Protein AF-A0A955LKZ7-F1 (afdb_monomer_lite)

Foldseek 3Di:
DPPQLVVQPDPDDDDDQPDDDPLLVVLLVLLCPDPLLVLQQVDFAPALLGNRHRRSVLLSQLLSQLSVVLVVPLQPDPVLNVLSVVQQQDDQDPPFDDGNVSLLSSLSNQLQSQQSPADPDDPDDDPPRGCWDQDPVRHIDRPQSLVVSLVCQCVSCVVSRGDPRSSVSSSCCSNCLCVCPPVCCVPPADDPVDHDLVSVLVVLCVSPVSCSLSSLSSNLSSSVRRPVCVVVSCCCSNPHSSPDNSNDDD

Structure (mmCIF, N/CA/C/O backbone):
data_AF-A0A955LKZ7-F1
#
_entry.id   AF-A0A955LKZ7-F1
#
loop_
_atom_site.group_PDB
_atom_site.id
_atom_site.type_symbol
_atom_site.label_atom_id
_atom_site.label_alt_id
_atom_site.label_comp_id
_atom_site.label_asym_id
_atom_site.label_entity_id
_atom_site.label_seq_id
_atom_site.pdbx_PDB_ins_code
_atom_site.Cartn_x
_atom_site.Cartn_y
_atom_site.Cartn_z
_atom_site.occupancy
_atom_site.B_iso_or_equiv
_atom_site.auth_seq_id
_atom_site.auth_comp_id
_atom_site.auth_asym_id
_atom_site.auth_atom_id
_atom_site.pdbx_PDB_model_num
ATOM 1 N N . MET A 1 1 ? 6.998 -18.370 -2.875 1.00 43.47 1 MET A N 1
ATOM 2 C CA . MET A 1 1 ? 5.588 -18.280 -3.301 1.00 43.47 1 MET A CA 1
ATOM 3 C C . MET A 1 1 ? 4.773 -19.143 -2.347 1.00 43.47 1 MET A C 1
ATOM 5 O O . MET A 1 1 ? 4.965 -20.353 -2.348 1.00 43.47 1 MET A O 1
ATOM 9 N N . THR A 1 2 ? 4.014 -18.535 -1.432 1.00 40.12 2 THR A N 1
ATOM 10 C CA . THR A 1 2 ? 3.138 -19.269 -0.498 1.00 40.12 2 THR A CA 1
ATOM 11 C C . THR A 1 2 ? 2.071 -20.038 -1.281 1.00 40.12 2 THR A C 1
ATOM 13 O O . THR A 1 2 ? 1.728 -19.653 -2.400 1.00 40.12 2 THR A O 1
ATOM 16 N N . ASP A 1 3 ? 1.525 -21.112 -0.704 1.00 37.66 3 ASP A N 1
ATOM 17 C CA . ASP A 1 3 ? 0.426 -21.884 -1.314 1.00 37.66 3 ASP A CA 1
ATOM 18 C C . ASP A 1 3 ? -0.808 -21.015 -1.634 1.00 37.66 3 ASP A C 1
ATOM 20 O O . ASP A 1 3 ? -1.597 -21.356 -2.511 1.00 37.66 3 ASP A O 1
ATOM 24 N N . LEU A 1 4 ? -0.930 -19.855 -0.979 1.00 40.50 4 LEU A N 1
ATOM 25 C CA . LEU A 1 4 ? -1.957 -18.843 -1.216 1.00 40.50 4 LEU A CA 1
ATOM 26 C C . LEU A 1 4 ? -1.836 -18.165 -2.590 1.00 40.50 4 LEU A C 1
ATOM 28 O O . LEU A 1 4 ? -2.827 -18.135 -3.308 1.00 40.50 4 LEU A O 1
ATOM 32 N N . ILE A 1 5 ? -0.634 -17.746 -3.011 1.00 45.56 5 ILE A N 1
ATOM 33 C CA . ILE A 1 5 ? -0.407 -17.059 -4.303 1.00 45.56 5 ILE A CA 1
ATOM 34 C C . ILE A 1 5 ? -0.737 -17.973 -5.496 1.00 45.56 5 ILE A C 1
ATOM 36 O O . ILE A 1 5 ? -1.294 -17.540 -6.498 1.00 45.56 5 ILE A O 1
ATOM 40 N N . ARG A 1 6 ? -0.468 -19.282 -5.379 1.00 44.62 6 ARG A N 1
ATOM 41 C CA . ARG A 1 6 ? -0.841 -20.262 -6.419 1.00 44.62 6 ARG A CA 1
ATOM 42 C C . ARG A 1 6 ? -2.348 -20.503 -6.528 1.00 44.62 6 ARG A C 1
ATOM 44 O O . ARG A 1 6 ? -2.801 -20.977 -7.566 1.00 44.62 6 ARG A O 1
ATOM 51 N N . LEU A 1 7 ? -3.104 -20.232 -5.465 1.00 38.69 7 LEU A N 1
ATOM 52 C CA . LEU A 1 7 ? -4.556 -20.422 -5.401 1.00 38.69 7 LEU A CA 1
ATOM 53 C C . LEU A 1 7 ? -5.332 -19.111 -5.614 1.00 38.69 7 LEU A C 1
ATOM 55 O O . LEU A 1 7 ? -6.550 -19.156 -5.777 1.00 38.69 7 LEU A O 1
ATOM 59 N N . SER A 1 8 ? -4.635 -17.971 -5.637 1.00 39.00 8 SER A N 1
ATOM 60 C CA . SER A 1 8 ? -5.191 -16.620 -5.724 1.00 39.00 8 SER A CA 1
ATOM 61 C C . SER A 1 8 ? -4.853 -15.892 -7.027 1.00 39.00 8 SER A C 1
ATOM 63 O O . SER A 1 8 ? -4.866 -14.668 -7.039 1.00 39.00 8 SER A O 1
ATOM 65 N N . LEU A 1 9 ? -4.613 -16.611 -8.125 1.00 42.50 9 LEU A N 1
ATOM 66 C CA . LEU A 1 9 ? -4.902 -16.079 -9.460 1.00 42.50 9 LEU A CA 1
ATOM 67 C C . LEU A 1 9 ? -6.349 -16.455 -9.792 1.00 42.50 9 LEU A C 1
ATOM 69 O O . LEU A 1 9 ? -6.579 -17.430 -10.523 1.00 42.50 9 LEU A O 1
ATOM 73 N N . PRO A 1 10 ? -7.373 -15.819 -9.192 1.00 41.50 10 PRO A N 1
ATOM 74 C CA . PRO A 1 10 ? -8.709 -16.143 -9.594 1.00 41.50 10 PRO A CA 1
ATOM 75 C C . PRO A 1 10 ? -8.911 -15.570 -10.995 1.00 41.50 10 PRO A C 1
ATOM 77 O O . PRO A 1 10 ? -8.567 -14.438 -11.299 1.00 41.50 10 PRO A O 1
ATOM 80 N N . THR A 1 11 ? -9.642 -16.297 -11.823 1.00 48.59 11 THR A N 1
ATOM 81 C CA . THR A 1 11 ? -10.302 -15.710 -12.998 1.00 48.59 11 THR A CA 1
ATOM 82 C C . THR A 1 11 ? -11.375 -14.664 -12.610 1.00 48.59 11 THR A C 1
ATOM 84 O O . THR A 1 11 ? -12.116 -14.205 -13.478 1.00 48.59 11 THR A O 1
ATOM 87 N N . LYS A 1 12 ? -11.512 -14.327 -11.308 1.00 55.72 12 LYS A N 1
ATOM 88 C CA . LYS A 1 12 ? -12.478 -13.397 -10.695 1.00 55.72 12 LYS A CA 1
ATOM 89 C C . LYS A 1 12 ? -11.947 -12.775 -9.388 1.00 55.72 12 LYS A C 1
ATOM 91 O O . LYS A 1 12 ? -11.834 -13.472 -8.381 1.00 55.72 12 LYS A O 1
ATOM 96 N N . PHE A 1 13 ? -11.732 -11.463 -9.379 1.00 63.66 13 PHE A N 1
ATOM 97 C CA . PHE A 1 13 ? -11.469 -10.647 -8.185 1.00 63.66 13 PHE A CA 1
ATOM 98 C C . PHE A 1 13 ? -12.266 -11.106 -6.941 1.00 63.66 13 PHE A C 1
ATOM 100 O O . PHE A 1 13 ? -13.483 -11.302 -7.018 1.00 63.66 13 PHE A O 1
ATOM 107 N N . THR A 1 14 ? -11.589 -11.299 -5.800 1.00 72.88 14 THR A N 1
ATOM 108 C CA . THR A 1 14 ? -12.212 -11.773 -4.550 1.00 72.88 14 THR A CA 1
ATOM 109 C C . THR A 1 14 ? -11.627 -11.067 -3.326 1.00 72.88 14 THR A C 1
ATOM 111 O O . THR A 1 14 ? -10.418 -11.091 -3.106 1.00 72.88 14 THR A O 1
ATOM 114 N N . VAL A 1 15 ? -12.506 -10.508 -2.489 1.00 77.31 15 VAL A N 1
ATOM 115 C CA . VAL A 1 15 ? -12.180 -10.060 -1.127 1.00 77.31 15 VAL A CA 1
ATOM 116 C C . VAL A 1 15 ? -12.460 -11.210 -0.162 1.00 77.31 15 VAL A C 1
ATOM 118 O O . VAL A 1 15 ? -13.594 -11.684 -0.093 1.00 77.31 15 VAL A O 1
ATOM 121 N N . PHE A 1 16 ? -11.449 -11.671 0.573 1.00 81.62 16 PHE A N 1
ATOM 122 C CA . PHE A 1 16 ? -11.543 -12.850 1.448 1.00 81.62 16 PHE A CA 1
ATOM 123 C C . PHE A 1 16 ? -11.387 -12.540 2.943 1.00 81.62 16 PHE A C 1
ATOM 125 O O . PHE A 1 16 ? -11.335 -13.453 3.769 1.00 81.62 16 PHE A O 1
ATOM 132 N N . LEU A 1 17 ? -11.303 -11.263 3.314 1.00 82.62 17 LEU A N 1
ATOM 133 C CA . LEU A 1 17 ? -11.389 -10.840 4.708 1.00 82.62 17 LEU A CA 1
ATOM 134 C C . LEU A 1 17 ? -12.846 -10.918 5.195 1.00 82.62 17 LEU A C 1
ATOM 136 O O . LEU A 1 17 ? -13.733 -10.267 4.645 1.00 82.62 17 LEU A O 1
ATOM 140 N N . ASP A 1 18 ? -13.081 -11.682 6.266 1.00 78.19 18 ASP A N 1
ATOM 141 C CA . ASP A 1 18 ? -14.426 -11.987 6.789 1.00 78.19 18 ASP A CA 1
ATOM 142 C C . ASP A 1 18 ? -15.226 -10.753 7.252 1.00 78.19 18 ASP A C 1
ATOM 144 O O . ASP A 1 18 ? -16.444 -10.823 7.413 1.00 78.19 18 ASP A O 1
ATOM 148 N N . LYS A 1 19 ? -14.550 -9.630 7.522 1.00 85.62 19 LYS A N 1
ATOM 149 C CA . LYS A 1 19 ? -15.128 -8.431 8.150 1.00 85.62 19 LYS A CA 1
ATOM 150 C C . LYS A 1 19 ? -14.868 -7.162 7.339 1.00 85.62 19 LYS A C 1
ATOM 152 O O . LYS A 1 19 ? -14.373 -6.183 7.883 1.00 85.62 19 LYS A O 1
ATOM 157 N N . ILE A 1 20 ? -15.193 -7.204 6.052 1.00 92.19 20 ILE A N 1
ATOM 158 C CA . ILE A 1 20 ? -15.194 -6.031 5.167 1.00 92.19 20 ILE A CA 1
ATOM 159 C C . ILE A 1 20 ? -16.633 -5.667 4.821 1.00 92.19 20 ILE A C 1
ATOM 161 O O . ILE A 1 20 ? -17.428 -6.565 4.505 1.00 92.19 20 ILE A O 1
ATOM 165 N N . SER A 1 21 ? -16.957 -4.373 4.889 1.00 94.44 21 SER A N 1
ATOM 166 C CA . SER A 1 21 ? -18.275 -3.852 4.525 1.00 94.44 21 SER A CA 1
ATOM 167 C C . SER A 1 21 ? -18.623 -4.149 3.060 1.00 94.44 21 SER A C 1
ATOM 169 O O . SER A 1 21 ? -17.751 -4.372 2.211 1.00 94.44 21 SER A O 1
ATOM 171 N N . ASP A 1 22 ? -19.916 -4.200 2.743 1.00 93.62 22 ASP A N 1
ATOM 172 C CA . ASP A 1 22 ? -20.356 -4.416 1.361 1.00 93.62 22 ASP A CA 1
ATOM 173 C C . ASP A 1 22 ? -20.094 -3.171 0.499 1.00 93.62 22 ASP A C 1
ATOM 175 O O . ASP A 1 22 ? -19.825 -3.283 -0.700 1.00 93.62 22 ASP A O 1
ATOM 179 N N . GLU A 1 23 ? -20.074 -1.999 1.130 1.00 95.44 23 GLU A N 1
ATOM 180 C CA . GLU A 1 23 ? -19.652 -0.724 0.570 1.00 95.44 23 GLU A CA 1
ATOM 181 C C . GLU A 1 23 ? -18.199 -0.804 0.090 1.00 95.44 23 GLU A C 1
ATOM 183 O O . GLU A 1 23 ? -17.936 -0.569 -1.089 1.00 95.44 23 GLU A O 1
ATOM 188 N N . THR A 1 24 ? -17.258 -1.245 0.935 1.00 95.62 24 THR A N 1
ATOM 189 C CA . THR A 1 24 ? -15.852 -1.407 0.530 1.00 95.62 24 THR A CA 1
ATOM 190 C C . THR A 1 24 ? -15.695 -2.409 -0.607 1.00 95.62 24 THR A C 1
ATOM 192 O O . THR A 1 24 ? -14.972 -2.138 -1.564 1.00 95.62 24 THR A O 1
ATOM 195 N N . LYS A 1 25 ? -16.397 -3.549 -0.565 1.00 93.81 25 LYS A N 1
ATOM 196 C CA . LYS A 1 25 ? -16.367 -4.520 -1.676 1.00 93.81 25 LYS A CA 1
ATOM 197 C C . LYS A 1 25 ? -16.864 -3.897 -2.978 1.00 93.81 25 LYS A C 1
ATOM 199 O O . LYS A 1 25 ? -16.301 -4.176 -4.034 1.00 93.81 25 LYS A O 1
ATOM 204 N N . THR A 1 26 ? -17.905 -3.069 -2.903 1.00 94.88 26 THR A N 1
ATOM 205 C CA . THR A 1 26 ? -18.472 -2.365 -4.059 1.00 94.88 26 THR A CA 1
ATOM 206 C C . THR A 1 26 ? -17.480 -1.356 -4.628 1.00 94.88 26 THR A C 1
ATOM 208 O O . THR A 1 26 ? -17.258 -1.365 -5.837 1.00 94.88 26 THR A O 1
ATOM 211 N N . VAL A 1 27 ? -16.837 -0.551 -3.774 1.00 96.44 27 VAL A N 1
ATOM 212 C CA . VAL A 1 27 ? -15.812 0.422 -4.187 1.00 96.44 27 VAL A CA 1
ATOM 213 C C . VAL A 1 27 ? -14.640 -0.281 -4.860 1.00 96.44 27 VAL A C 1
ATOM 215 O O . VAL A 1 27 ? -14.313 0.047 -5.996 1.00 96.44 27 VAL A O 1
ATOM 218 N N . ILE A 1 28 ? -14.052 -1.292 -4.216 1.00 95.38 28 ILE A N 1
ATOM 219 C CA . ILE A 1 28 ? -12.881 -1.984 -4.769 1.00 95.38 28 ILE A CA 1
ATOM 220 C C . ILE A 1 28 ? -13.245 -2.695 -6.077 1.00 95.38 28 ILE A C 1
ATOM 222 O O . ILE A 1 28 ? -12.503 -2.613 -7.051 1.00 95.38 28 ILE A O 1
ATOM 226 N N . LYS A 1 29 ? -14.420 -3.333 -6.159 1.00 92.75 29 LYS A N 1
ATOM 227 C CA . LYS A 1 29 ? -14.886 -3.906 -7.426 1.00 92.75 29 LYS A CA 1
ATOM 228 C C . LYS A 1 29 ? -15.007 -2.831 -8.514 1.00 92.75 29 LYS A C 1
ATOM 230 O O . LYS A 1 29 ? -14.582 -3.070 -9.638 1.00 92.75 29 LYS A O 1
ATOM 235 N N . GLY A 1 30 ? -15.575 -1.669 -8.190 1.00 93.56 30 GLY A N 1
ATOM 236 C CA . GLY A 1 30 ? -15.687 -0.541 -9.116 1.00 93.56 30 GLY A CA 1
ATOM 237 C C . GLY A 1 30 ? -14.326 -0.035 -9.600 1.00 93.56 30 GLY A C 1
ATOM 238 O O . GLY A 1 30 ? -14.172 0.235 -10.787 1.00 93.56 30 GLY A O 1
ATOM 239 N N . VAL A 1 31 ? -13.330 0.012 -8.709 1.00 94.88 31 VAL A N 1
ATOM 240 C CA . VAL A 1 31 ? -11.936 0.329 -9.049 1.00 94.88 31 VAL A CA 1
ATOM 241 C C . VAL A 1 31 ? -11.385 -0.677 -10.058 1.00 94.88 31 VAL A C 1
ATOM 243 O O . VAL A 1 31 ? -10.956 -0.266 -11.134 1.00 94.88 31 VAL A O 1
ATOM 246 N N . TYR A 1 32 ? -11.456 -1.982 -9.776 1.00 92.94 32 TYR A N 1
ATOM 247 C CA . TYR A 1 32 ? -10.954 -3.002 -10.705 1.00 92.94 32 TYR A CA 1
ATOM 248 C C . TYR A 1 32 ? -11.719 -3.036 -12.030 1.00 92.94 32 TYR A C 1
ATOM 250 O O . TYR A 1 32 ? -11.112 -3.279 -13.064 1.00 92.94 32 TYR A O 1
ATOM 258 N N . ASP A 1 33 ? -13.023 -2.758 -12.039 1.00 92.38 33 ASP A N 1
ATOM 259 C CA . ASP A 1 33 ? -13.809 -2.671 -13.275 1.00 92.38 33 ASP A CA 1
ATOM 260 C C . ASP A 1 33 ? -13.512 -1.389 -14.091 1.00 92.38 33 ASP A C 1
ATOM 262 O O . ASP A 1 33 ? -13.953 -1.282 -15.239 1.00 92.38 33 ASP A O 1
ATOM 266 N N . SER A 1 34 ? -12.816 -0.397 -13.517 1.00 94.12 34 SER A N 1
ATOM 267 C CA . SER A 1 34 ? -12.561 0.887 -14.178 1.00 94.12 34 SER A CA 1
ATOM 268 C C . SER A 1 34 ? -11.607 0.744 -15.364 1.00 94.12 34 SER A C 1
ATOM 270 O O . SER A 1 34 ? -10.640 -0.018 -15.327 1.00 94.12 34 SER A O 1
ATOM 272 N N . SER A 1 35 ? -11.835 1.533 -16.418 1.00 93.75 35 SER A N 1
ATOM 273 C CA . SER A 1 35 ? -10.952 1.547 -17.591 1.00 93.75 35 SER A CA 1
ATOM 274 C C . SER A 1 35 ? -9.506 1.896 -17.239 1.00 93.75 35 SER A C 1
ATOM 276 O O . SER A 1 35 ? -8.591 1.346 -17.836 1.00 93.75 35 SER A O 1
ATOM 278 N N . GLN A 1 36 ? -9.298 2.778 -16.260 1.00 92.44 36 GLN A N 1
ATOM 279 C CA . GLN A 1 36 ? -7.974 3.232 -15.846 1.00 92.44 36 GLN A CA 1
ATOM 280 C C . GLN A 1 36 ? -7.154 2.106 -15.205 1.00 92.44 36 GLN A C 1
ATOM 282 O O . GLN A 1 36 ? -5.976 1.975 -15.524 1.00 92.44 36 GLN A O 1
ATOM 287 N N . ILE A 1 37 ? -7.767 1.270 -14.355 1.00 94.00 37 ILE A N 1
ATOM 288 C CA . ILE A 1 37 ? -7.099 0.079 -13.803 1.00 94.00 37 ILE A CA 1
ATOM 289 C C . ILE A 1 37 ? -6.912 -0.987 -14.880 1.00 94.00 37 ILE A C 1
ATOM 291 O O . ILE A 1 37 ? -5.840 -1.579 -14.972 1.00 94.00 37 ILE A O 1
ATOM 295 N N . GLN A 1 38 ? -7.922 -1.220 -15.722 1.00 93.81 38 GLN A N 1
ATOM 296 C CA . GLN A 1 38 ? -7.830 -2.229 -16.781 1.00 93.81 38 GLN A CA 1
ATOM 297 C C . GLN A 1 38 ? -6.735 -1.918 -17.812 1.00 93.81 38 GLN A C 1
ATOM 299 O O . GLN A 1 38 ? -6.191 -2.844 -18.410 1.00 93.81 38 GLN A O 1
ATOM 304 N N . GLU A 1 39 ? -6.354 -0.648 -17.981 1.00 93.19 39 GLU A N 1
ATOM 305 C CA . GLU A 1 39 ? -5.236 -0.261 -18.846 1.00 93.19 39 GLU A CA 1
ATOM 306 C C . GLU A 1 39 ? -3.902 -0.871 -18.389 1.00 93.19 39 GLU A C 1
ATOM 308 O O . GLU A 1 39 ? -3.075 -1.217 -19.229 1.00 93.19 39 GLU A O 1
ATOM 313 N N . LEU A 1 40 ? -3.711 -1.118 -17.084 1.00 94.25 40 LEU A N 1
ATOM 314 C CA . LEU A 1 40 ? -2.502 -1.759 -16.548 1.00 94.25 40 LEU A CA 1
ATOM 315 C C . LEU A 1 40 ? -2.227 -3.137 -17.171 1.00 94.25 40 LEU A C 1
ATOM 317 O O . LEU A 1 40 ? -1.071 -3.547 -17.254 1.00 94.25 40 LEU A O 1
ATOM 321 N N . ALA A 1 41 ? -3.256 -3.831 -17.673 1.00 93.31 41 ALA A N 1
ATOM 322 C CA . ALA A 1 41 ? -3.097 -5.119 -18.347 1.00 93.31 41 ALA A CA 1
ATOM 323 C C . ALA A 1 41 ? -2.242 -5.029 -19.625 1.00 93.31 41 ALA A C 1
ATOM 325 O O . ALA A 1 41 ? -1.684 -6.038 -20.057 1.00 93.31 41 ALA A O 1
ATOM 326 N N . ASN A 1 42 ? -2.108 -3.838 -20.216 1.00 92.94 42 ASN A N 1
ATOM 327 C CA . ASN A 1 42 ? -1.299 -3.598 -21.411 1.00 92.94 42 ASN A CA 1
ATOM 328 C C . ASN A 1 42 ? 0.178 -3.307 -21.095 1.00 92.94 42 ASN A C 1
ATOM 330 O O . ASN A 1 42 ? 0.976 -3.125 -22.017 1.00 92.94 42 ASN A O 1
ATOM 334 N N . HIS A 1 43 ? 0.552 -3.266 -19.813 1.00 93.00 43 HIS A N 1
ATOM 335 C CA . HIS A 1 43 ? 1.882 -2.885 -19.355 1.00 93.00 43 HIS A CA 1
ATOM 336 C C . HIS A 1 43 ? 2.581 -4.041 -18.640 1.00 93.00 43 HIS A C 1
ATOM 338 O O . HIS A 1 43 ? 1.971 -4.853 -17.945 1.00 93.00 43 HIS A O 1
ATOM 344 N N . THR A 1 44 ? 3.889 -4.152 -18.853 1.00 94.88 44 THR A N 1
ATOM 345 C CA . THR A 1 44 ? 4.728 -5.198 -18.259 1.00 94.88 44 THR A CA 1
ATOM 346 C C . THR A 1 44 ? 6.006 -4.565 -17.751 1.00 94.88 44 THR A C 1
ATOM 348 O O . THR A 1 44 ? 6.666 -3.833 -18.486 1.00 94.88 44 THR A O 1
ATOM 351 N N . GLU A 1 45 ? 6.351 -4.848 -16.503 1.00 93.94 45 GLU A N 1
ATOM 352 C CA . GLU A 1 45 ? 7.561 -4.373 -15.854 1.00 93.94 45 GLU A CA 1
ATOM 353 C C . GLU A 1 45 ? 8.687 -5.387 -15.968 1.00 93.94 45 GLU A C 1
ATOM 355 O O . GLU A 1 45 ? 8.496 -6.595 -15.846 1.00 93.94 45 GLU A O 1
ATOM 360 N N . ASN A 1 46 ? 9.888 -4.872 -16.196 1.00 95.62 46 ASN A N 1
ATOM 361 C CA . ASN A 1 46 ? 11.102 -5.659 -16.278 1.00 95.62 46 ASN A CA 1
ATOM 362 C C . ASN A 1 46 ? 12.253 -4.843 -15.688 1.00 95.62 46 ASN A C 1
ATOM 364 O O . ASN A 1 46 ? 12.881 -4.022 -16.360 1.00 95.62 46 ASN A O 1
ATOM 368 N N . ASN A 1 47 ? 12.481 -5.009 -14.395 1.00 94.25 47 ASN A N 1
ATOM 369 C CA . ASN A 1 47 ? 13.455 -4.257 -13.618 1.00 94.25 47 ASN A CA 1
ATOM 370 C C . ASN A 1 47 ? 13.939 -5.114 -12.422 1.00 94.25 47 ASN A C 1
ATOM 372 O O . ASN A 1 47 ? 13.517 -6.257 -12.272 1.00 94.25 47 ASN A O 1
ATOM 376 N N . PRO A 1 48 ? 14.859 -4.635 -11.564 1.00 92.69 48 PRO A N 1
ATOM 377 C CA . PRO A 1 48 ? 15.376 -5.448 -10.458 1.00 92.69 48 PRO A CA 1
ATOM 378 C C . PRO A 1 48 ? 14.322 -5.978 -9.470 1.00 92.69 48 PRO A C 1
ATOM 380 O O . PRO A 1 48 ? 14.621 -6.921 -8.735 1.00 92.69 48 PRO A O 1
ATOM 383 N N . TRP A 1 49 ? 13.134 -5.372 -9.426 1.00 92.31 49 TRP A N 1
ATOM 384 C CA . TRP A 1 49 ? 12.028 -5.759 -8.550 1.00 92.31 49 TRP A CA 1
ATOM 385 C C . TRP A 1 49 ? 11.026 -6.690 -9.248 1.00 92.31 49 TRP A C 1
ATOM 387 O O . TRP A 1 49 ? 10.522 -7.606 -8.600 1.00 92.31 49 TRP A O 1
ATOM 397 N N . HIS A 1 50 ? 10.830 -6.522 -10.560 1.00 92.94 50 HIS A N 1
ATOM 398 C CA . HIS A 1 50 ? 9.841 -7.240 -11.370 1.00 92.94 50 HIS A CA 1
ATOM 399 C C . HIS A 1 50 ? 10.497 -7.944 -12.572 1.00 92.94 50 HIS A C 1
ATOM 401 O O . HIS A 1 50 ? 11.146 -7.297 -13.391 1.00 92.94 50 HIS A O 1
ATOM 407 N N . ASP A 1 51 ? 10.308 -9.258 -12.720 1.00 93.50 51 ASP A N 1
ATOM 408 C CA . ASP A 1 51 ? 10.849 -10.056 -13.838 1.00 93.50 51 ASP A CA 1
ATOM 409 C C . ASP A 1 51 ? 9.743 -10.372 -14.857 1.00 93.50 51 ASP A C 1
ATOM 411 O O . ASP A 1 51 ? 9.045 -11.379 -14.731 1.00 93.50 51 ASP A O 1
ATOM 415 N N . TYR A 1 52 ? 9.562 -9.485 -15.842 1.00 94.38 52 TYR A N 1
ATOM 416 C CA . TYR A 1 52 ? 8.475 -9.541 -16.834 1.00 94.38 52 TYR A CA 1
ATOM 417 C C . TYR A 1 52 ? 7.078 -9.689 -16.196 1.00 94.38 52 TYR A C 1
ATOM 419 O O . TYR A 1 52 ? 6.263 -10.497 -16.646 1.00 94.38 52 TYR A O 1
ATOM 427 N N . GLU A 1 53 ? 6.799 -8.917 -15.144 1.00 93.31 53 GLU A N 1
ATOM 428 C CA . GLU A 1 53 ? 5.521 -8.952 -14.420 1.00 93.31 53 GLU A CA 1
ATOM 429 C C . GLU A 1 53 ? 4.501 -8.005 -15.064 1.00 93.31 53 GLU A C 1
ATOM 431 O O . GLU A 1 53 ? 4.813 -6.853 -15.364 1.00 93.31 53 GLU A O 1
ATOM 436 N N . ASN A 1 54 ? 3.272 -8.466 -15.292 1.00 95.31 54 ASN A N 1
ATOM 437 C CA . ASN A 1 54 ? 2.197 -7.599 -15.770 1.00 95.31 54 ASN A CA 1
ATOM 438 C C . ASN A 1 54 ? 1.739 -6.636 -14.660 1.00 95.31 54 ASN A C 1
ATOM 440 O O . ASN A 1 54 ? 1.537 -7.065 -13.528 1.00 95.31 54 ASN A O 1
ATOM 444 N N . CYS A 1 55 ? 1.518 -5.356 -14.979 1.00 95.50 55 CYS A N 1
ATOM 445 C CA . CYS A 1 55 ? 1.164 -4.360 -13.960 1.00 95.50 55 CYS A CA 1
ATOM 446 C C . CYS A 1 55 ? -0.197 -4.629 -13.293 1.00 95.50 55 CYS A C 1
ATOM 448 O O . CYS A 1 55 ? -0.346 -4.383 -12.099 1.00 95.50 55 CYS A O 1
ATOM 450 N N . LEU A 1 56 ? -1.199 -5.135 -14.025 1.00 94.88 56 LEU A N 1
ATOM 451 C CA . LEU A 1 56 ? -2.491 -5.471 -13.415 1.00 94.88 56 LEU A CA 1
ATOM 452 C C . LEU A 1 56 ? -2.355 -6.685 -12.490 1.00 94.88 56 LEU A C 1
ATOM 454 O O . LEU A 1 56 ? -2.846 -6.647 -11.363 1.00 94.88 56 LEU A O 1
ATOM 458 N N . GLU A 1 57 ? -1.658 -7.731 -12.945 1.00 93.50 57 GLU A N 1
ATOM 459 C CA . GLU A 1 57 ? -1.383 -8.919 -12.122 1.00 93.50 57 GLU A CA 1
ATOM 460 C C . GLU A 1 57 ? -0.616 -8.542 -10.850 1.00 93.50 57 GLU A C 1
ATOM 462 O O . GLU A 1 57 ? -0.941 -9.028 -9.768 1.00 93.50 57 GLU A O 1
ATOM 467 N N . HIS A 1 58 ? 0.355 -7.633 -10.962 1.00 94.75 58 HIS A N 1
ATOM 468 C CA . HIS A 1 58 ? 1.082 -7.087 -9.825 1.00 94.75 58 HIS A CA 1
ATOM 469 C C . HIS A 1 58 ? 0.125 -6.445 -8.807 1.00 94.75 58 HIS A C 1
ATOM 471 O O . HIS A 1 58 ? 0.074 -6.883 -7.658 1.00 94.75 58 HIS A O 1
ATOM 477 N N . VAL A 1 59 ? -0.724 -5.498 -9.227 1.00 95.50 59 VAL A N 1
ATOM 478 C CA . VAL A 1 59 ? -1.715 -4.853 -8.343 1.00 95.50 59 VAL A CA 1
ATOM 479 C C . VAL A 1 59 ? -2.662 -5.873 -7.694 1.00 95.50 59 VAL A C 1
ATOM 481 O O . VAL A 1 59 ? -2.997 -5.755 -6.513 1.00 95.50 59 VAL A O 1
ATOM 484 N N . GLU A 1 60 ? -3.087 -6.905 -8.425 1.00 93.25 60 GLU A N 1
ATOM 485 C CA . GLU A 1 60 ? -3.890 -8.005 -7.875 1.00 93.25 60 GLU A CA 1
ATOM 486 C C . GLU A 1 60 ? -3.122 -8.826 -6.825 1.00 93.25 60 GLU A C 1
ATOM 488 O O . GLU A 1 60 ? -3.684 -9.167 -5.777 1.00 93.25 60 GLU A O 1
ATOM 493 N N . HIS A 1 61 ? -1.835 -9.109 -7.053 1.00 92.88 61 HIS A N 1
ATOM 494 C CA . HIS A 1 61 ? -0.970 -9.779 -6.083 1.00 92.88 61 HIS A CA 1
ATOM 495 C C . HIS A 1 61 ? -0.776 -8.941 -4.818 1.00 92.88 61 HIS A C 1
ATOM 497 O O . HIS A 1 61 ? -0.934 -9.476 -3.718 1.00 92.88 61 HIS A O 1
ATOM 503 N N . VAL A 1 62 ? -0.492 -7.641 -4.946 1.00 95.12 62 VAL A N 1
ATOM 504 C CA . VAL A 1 62 ? -0.373 -6.720 -3.804 1.00 95.12 62 VAL A CA 1
ATOM 505 C C . VAL A 1 62 ? -1.668 -6.720 -2.995 1.00 95.12 62 VAL A C 1
ATOM 507 O O . VAL A 1 62 ? -1.644 -6.894 -1.773 1.00 95.12 62 VAL A O 1
ATOM 510 N N . PHE A 1 63 ? -2.815 -6.636 -3.672 1.00 94.81 63 PHE A N 1
ATOM 511 C CA . PHE A 1 63 ? -4.126 -6.677 -3.031 1.00 94.81 63 PHE A CA 1
ATOM 512 C C . PHE A 1 63 ? -4.417 -8.010 -2.317 1.00 94.81 63 PHE A C 1
ATOM 514 O O . PHE A 1 63 ? -5.037 -8.038 -1.250 1.00 94.81 63 PHE A O 1
ATOM 521 N N . ALA A 1 64 ? -3.965 -9.142 -2.856 1.00 91.44 64 ALA A N 1
ATOM 522 C CA . ALA A 1 64 ? -4.056 -10.427 -2.166 1.00 91.44 64 ALA A CA 1
ATOM 523 C C . ALA A 1 64 ? -3.119 -10.487 -0.943 1.00 91.44 64 ALA A C 1
ATOM 525 O O . ALA A 1 64 ? -3.530 -10.923 0.135 1.00 91.44 64 ALA A O 1
ATOM 526 N N . ASN A 1 65 ? -1.882 -10.007 -1.078 1.00 93.81 65 ASN A N 1
ATOM 527 C CA . ASN A 1 65 ? -0.887 -10.019 -0.007 1.00 93.81 65 ASN A CA 1
ATOM 528 C C . ASN A 1 65 ? -1.318 -9.151 1.180 1.00 93.81 65 ASN A C 1
ATOM 530 O O . ASN A 1 65 ? -1.213 -9.591 2.328 1.00 93.81 65 ASN A O 1
ATOM 534 N N . ILE A 1 66 ? -1.856 -7.951 0.931 1.00 96.69 66 ILE A N 1
ATOM 535 C CA . ILE A 1 66 ? -2.298 -7.064 2.013 1.00 96.69 66 ILE A CA 1
ATOM 536 C C . ILE A 1 66 ? -3.455 -7.677 2.809 1.00 96.69 66 ILE A C 1
ATOM 538 O O . ILE A 1 66 ? -3.476 -7.584 4.035 1.00 96.69 66 ILE A O 1
ATOM 542 N N . GLN A 1 67 ? -4.378 -8.387 2.153 1.00 95.12 67 GLN A N 1
ATOM 543 C CA . GLN A 1 67 ? -5.462 -9.085 2.844 1.00 95.12 67 GLN A CA 1
ATOM 544 C C . GLN A 1 67 ? -4.938 -10.184 3.785 1.00 95.12 67 GLN A C 1
ATOM 546 O O . GLN A 1 67 ? -5.477 -10.359 4.877 1.00 95.12 67 GLN A O 1
ATOM 551 N N . GLU A 1 68 ? -3.873 -10.900 3.411 1.00 93.44 68 GLU A N 1
ATOM 552 C CA . GLU A 1 68 ? -3.216 -11.865 4.303 1.00 93.44 68 GLU A CA 1
ATOM 553 C C . GLU A 1 68 ? -2.508 -11.176 5.474 1.00 93.44 68 GLU A C 1
ATOM 555 O O . GLU A 1 68 ? -2.663 -11.589 6.626 1.00 93.44 68 GLU A O 1
ATOM 560 N N . LEU A 1 69 ? -1.776 -10.091 5.212 1.00 96.12 69 LEU A N 1
ATOM 561 C CA . LEU A 1 69 ? -1.097 -9.325 6.260 1.00 96.12 69 LEU A CA 1
ATOM 562 C C . LEU A 1 69 ? -2.090 -8.751 7.279 1.00 96.12 69 LEU A C 1
ATOM 564 O O . LEU A 1 69 ? -1.839 -8.813 8.481 1.00 96.12 69 LEU A O 1
ATOM 568 N N . LEU A 1 70 ? -3.253 -8.280 6.829 1.00 96.56 70 LEU A N 1
ATOM 569 C CA . LEU A 1 70 ? -4.310 -7.719 7.677 1.00 96.56 70 LEU A CA 1
ATOM 570 C C . LEU A 1 70 ? -4.988 -8.739 8.608 1.00 96.56 70 LEU A C 1
ATOM 572 O O . LEU A 1 70 ? -5.695 -8.344 9.538 1.00 96.56 70 LEU A O 1
ATOM 576 N N . ARG A 1 71 ? -4.737 -10.046 8.441 1.00 95.25 71 ARG A N 1
ATOM 577 C CA . ARG A 1 71 ? -5.102 -11.060 9.451 1.00 95.25 71 ARG A CA 1
ATOM 578 C C . ARG A 1 71 ? -4.238 -10.959 10.708 1.00 95.25 71 ARG A C 1
ATOM 580 O O . ARG A 1 71 ? -4.667 -11.368 11.787 1.00 95.25 71 ARG A O 1
ATOM 587 N N . LEU A 1 72 ? -3.049 -10.365 10.579 1.00 96.06 72 LEU A N 1
ATOM 588 C CA . LEU A 1 72 ? -2.070 -10.139 11.642 1.00 96.06 72 LEU A CA 1
ATOM 589 C C . LEU A 1 72 ? -1.594 -11.430 12.327 1.00 96.06 72 LEU A C 1
ATOM 591 O O . LEU A 1 72 ? -1.118 -11.390 13.462 1.00 96.06 72 LEU A O 1
ATOM 595 N N . ASP A 1 73 ? -1.691 -12.581 11.656 1.00 95.69 73 ASP A N 1
ATOM 596 C CA . ASP A 1 73 ? -1.288 -13.884 12.209 1.00 95.69 73 ASP A CA 1
ATOM 597 C C . ASP A 1 73 ? 0.227 -13.987 12.453 1.00 95.69 73 ASP A C 1
ATOM 599 O O . ASP A 1 73 ? 0.696 -14.841 13.217 1.00 95.69 73 ASP A O 1
ATOM 603 N N . PHE A 1 74 ? 1.013 -13.112 11.822 1.00 95.88 74 PHE A N 1
ATOM 604 C CA . PHE A 1 74 ? 2.454 -12.999 12.039 1.00 95.88 74 PHE A CA 1
ATOM 605 C C . PHE A 1 74 ? 2.802 -12.305 13.372 1.00 95.88 74 PHE A C 1
ATOM 607 O O . PHE A 1 74 ? 3.842 -12.611 13.953 1.00 95.88 74 PHE A O 1
ATOM 614 N N . VAL A 1 75 ? 1.916 -11.457 13.912 1.00 96.94 75 VAL A N 1
ATOM 615 C CA . VAL A 1 75 ? 2.095 -10.778 15.206 1.00 96.94 75 VAL A CA 1
ATOM 616 C C . VAL A 1 75 ? 1.752 -11.750 16.337 1.00 96.94 75 VAL A C 1
ATOM 618 O O . VAL A 1 75 ? 0.586 -12.059 16.582 1.00 96.94 75 VAL A O 1
ATOM 621 N N . LYS A 1 76 ? 2.773 -12.272 17.026 1.00 96.44 76 LYS A N 1
ATOM 622 C CA . LYS A 1 76 ? 2.592 -13.284 18.088 1.00 96.44 76 LYS A CA 1
ATOM 623 C C . LYS A 1 76 ? 2.225 -12.688 19.442 1.00 96.44 76 LYS A C 1
ATOM 625 O O . LYS A 1 76 ? 1.619 -13.380 20.261 1.00 96.44 76 LYS A O 1
ATOM 630 N N . ASP A 1 77 ? 2.576 -11.429 19.677 1.00 96.81 77 ASP A N 1
ATOM 631 C CA . ASP A 1 77 ? 2.181 -10.721 20.887 1.00 96.81 77 ASP A CA 1
ATOM 632 C C . ASP A 1 77 ? 0.713 -10.276 20.788 1.00 96.81 77 ASP A C 1
ATOM 634 O O . ASP A 1 77 ? 0.333 -9.469 19.936 1.00 96.81 77 ASP A O 1
ATOM 638 N N . ALA A 1 78 ? -0.128 -10.806 21.677 1.00 97.12 78 ALA A N 1
ATOM 639 C CA . ALA A 1 78 ? -1.559 -10.519 21.678 1.00 97.12 78 ALA A CA 1
ATOM 640 C C . ALA A 1 78 ? -1.882 -9.047 21.987 1.00 97.12 78 ALA A C 1
ATOM 642 O O . ALA A 1 78 ? -2.922 -8.551 21.544 1.00 97.12 78 ALA A O 1
ATOM 643 N N . SER A 1 79 ? -1.030 -8.346 22.743 1.00 96.44 79 SER A N 1
ATOM 644 C CA . SER A 1 79 ? -1.236 -6.935 23.075 1.00 96.44 79 SER A CA 1
ATOM 645 C C . SER A 1 79 ? -1.008 -6.043 21.856 1.00 96.44 79 SER A C 1
ATOM 647 O O . SER A 1 79 ? -1.889 -5.249 21.523 1.00 96.44 79 SER A O 1
ATOM 649 N N . ILE A 1 80 ? 0.081 -6.274 21.116 1.00 96.38 80 ILE A N 1
ATOM 650 C CA . ILE A 1 80 ? 0.393 -5.575 19.862 1.00 96.38 80 ILE A CA 1
ATOM 651 C C . ILE A 1 80 ? -0.680 -5.876 18.818 1.00 96.38 80 ILE A C 1
ATOM 653 O O . ILE A 1 80 ? -1.260 -4.961 18.237 1.00 96.38 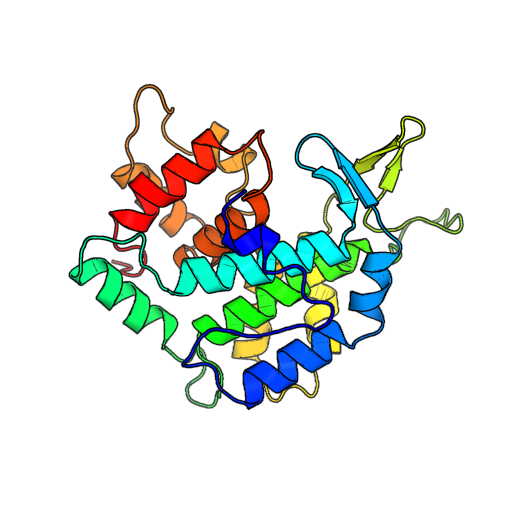80 ILE A O 1
ATOM 657 N N . GLN A 1 81 ? -1.036 -7.153 18.640 1.00 96.88 81 GLN A N 1
ATOM 658 C CA . GLN A 1 81 ? -2.078 -7.541 17.690 1.00 96.88 81 GLN A CA 1
ATOM 659 C C . GLN A 1 81 ? -3.424 -6.867 18.014 1.00 96.88 81 GLN A C 1
ATOM 661 O O . GLN A 1 81 ? -4.143 -6.430 17.115 1.00 96.88 81 GLN A O 1
ATOM 666 N N . SER A 1 82 ? -3.778 -6.763 19.300 1.00 96.50 82 SER A N 1
ATOM 667 C CA . SER A 1 82 ? -4.998 -6.074 19.739 1.00 96.50 82 SER A CA 1
ATOM 668 C C . SER A 1 82 ? -4.933 -4.566 19.497 1.00 96.50 82 SER A C 1
ATOM 670 O O . SER A 1 82 ? -5.952 -3.966 19.151 1.00 96.50 82 SER A O 1
ATOM 672 N N . SER A 1 83 ? -3.758 -3.961 19.673 1.00 96.94 83 SER A N 1
ATOM 673 C CA . SER A 1 83 ? -3.514 -2.547 19.387 1.00 96.94 83 SER A CA 1
ATOM 674 C C . SER A 1 83 ? -3.702 -2.243 17.901 1.00 96.94 83 SER A C 1
ATOM 676 O O . SER A 1 83 ? -4.514 -1.390 17.543 1.00 96.94 83 SER A O 1
ATOM 678 N N . TYR A 1 84 ? -3.098 -3.052 17.028 1.00 97.25 84 TYR A N 1
ATOM 679 C CA . TYR A 1 84 ? -3.247 -2.932 15.576 1.00 97.25 84 TYR A CA 1
ATOM 680 C C . TYR A 1 84 ? -4.692 -3.111 15.131 1.00 97.25 84 TYR A C 1
ATOM 682 O O . TYR A 1 84 ? -5.206 -2.288 14.382 1.00 97.25 84 TYR A O 1
ATOM 690 N N . LYS A 1 85 ? -5.392 -4.136 15.638 1.00 96.69 85 LYS A N 1
ATOM 691 C CA . LYS A 1 85 ? -6.821 -4.341 15.345 1.00 96.69 85 LYS A CA 1
ATOM 692 C C . LYS A 1 85 ? -7.659 -3.132 15.746 1.00 96.69 85 LYS A C 1
ATOM 694 O O . LYS A 1 85 ? -8.556 -2.744 15.005 1.00 96.69 85 LYS A O 1
ATOM 699 N N . ARG A 1 86 ? -7.372 -2.530 16.905 1.00 96.88 86 ARG A N 1
ATOM 700 C CA . ARG A 1 86 ? -8.066 -1.324 17.364 1.00 96.88 86 ARG A CA 1
ATOM 701 C C . ARG A 1 86 ? -7.786 -0.154 16.432 1.00 96.88 86 ARG A C 1
ATOM 703 O O . ARG A 1 86 ? -8.745 0.449 15.969 1.00 96.88 86 ARG A O 1
ATOM 710 N N . TYR A 1 87 ? -6.519 0.137 16.153 1.00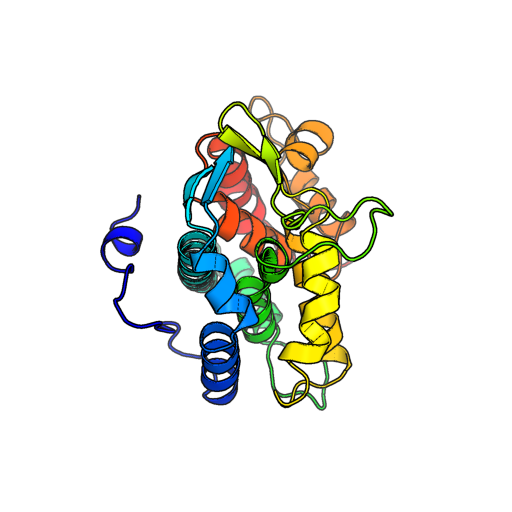 97.12 87 TYR A N 1
ATOM 711 C CA . TYR A 1 87 ? -6.104 1.215 15.256 1.00 97.12 87 TYR A CA 1
ATOM 712 C C . TYR A 1 87 ? -6.729 1.069 13.862 1.00 97.12 87 TYR A C 1
ATOM 714 O O . TYR A 1 87 ? -7.411 1.975 13.396 1.00 97.12 87 TYR A O 1
ATOM 722 N N . LEU A 1 88 ? -6.606 -0.110 13.248 1.00 97.12 88 LEU A N 1
ATOM 723 C CA . LEU A 1 88 ? -7.133 -0.402 11.913 1.00 97.12 88 LEU A CA 1
ATOM 724 C C . LEU A 1 88 ? -8.670 -0.334 11.838 1.00 97.12 88 LEU A C 1
ATOM 726 O O . LEU A 1 88 ? -9.217 -0.068 10.774 1.00 97.12 88 LEU A O 1
ATOM 730 N N . SER A 1 89 ? -9.375 -0.533 12.958 1.00 97.00 89 SER A N 1
ATOM 731 C CA . SER A 1 89 ? -10.841 -0.410 13.032 1.00 97.00 89 SER A CA 1
ATOM 732 C C . SER A 1 89 ? -11.360 1.021 13.213 1.00 97.00 89 SER A C 1
ATOM 734 O O . SER A 1 89 ? -12.571 1.231 13.218 1.00 97.00 89 SER A O 1
ATOM 736 N N . GLN A 1 90 ? -10.478 2.002 13.421 1.00 97.25 90 GLN A N 1
ATOM 737 C CA . GLN A 1 90 ? -10.890 3.390 13.626 1.00 97.25 90 GLN A CA 1
ATOM 738 C C . GLN A 1 90 ? -11.441 3.999 12.336 1.00 97.25 90 GLN A C 1
ATOM 740 O O . GLN A 1 90 ? -10.994 3.665 11.241 1.00 97.25 90 GLN A O 1
ATOM 745 N N . LEU A 1 91 ? -12.376 4.934 12.484 1.00 97.75 91 LEU A N 1
ATOM 746 C CA . LEU A 1 91 ? -12.760 5.846 11.411 1.00 97.75 91 LEU A CA 1
ATOM 747 C C . LEU A 1 91 ? -11.793 7.033 11.402 1.00 97.75 91 LEU A C 1
ATOM 749 O O . LEU A 1 91 ? -11.460 7.565 12.464 1.00 97.75 91 LEU A O 1
ATOM 753 N N . ILE A 1 92 ? -11.374 7.461 10.211 1.00 96.19 92 ILE A N 1
ATOM 754 C CA . ILE A 1 92 ? -10.598 8.700 10.038 1.00 96.19 92 ILE A CA 1
ATOM 755 C C . ILE A 1 92 ? -11.489 9.929 10.244 1.00 96.19 92 ILE A C 1
ATOM 757 O O . ILE A 1 92 ? -11.064 10.935 10.815 1.00 96.19 92 ILE A O 1
ATOM 761 N N . ASP A 1 93 ? -12.745 9.837 9.810 1.00 97.12 93 ASP A N 1
ATOM 762 C CA . ASP A 1 93 ? -13.741 10.890 9.947 1.00 97.12 93 ASP A CA 1
ATOM 763 C C . ASP A 1 93 ? -14.933 10.379 10.767 1.00 97.12 93 ASP A C 1
ATOM 765 O O . ASP A 1 93 ? -15.483 9.335 10.425 1.00 97.12 93 ASP A O 1
ATOM 769 N N . PRO A 1 94 ? -15.383 11.076 11.829 1.00 95.94 94 PRO A N 1
ATOM 770 C CA . PRO A 1 94 ? -16.565 10.658 12.588 1.00 95.94 94 PRO A CA 1
ATOM 771 C C . PRO A 1 94 ? -17.859 10.593 11.763 1.00 95.94 94 PRO A C 1
ATOM 773 O O . PRO A 1 94 ? -18.804 9.925 12.173 1.00 95.94 94 PRO A O 1
ATOM 776 N N . GLU A 1 95 ? -17.907 11.311 10.638 1.00 96.56 95 GLU A N 1
ATOM 777 C CA . GLU A 1 95 ? -19.008 11.285 9.663 1.00 96.56 95 GLU A CA 1
ATOM 778 C C . GLU A 1 95 ? -18.780 10.261 8.537 1.00 96.56 95 GLU A C 1
ATOM 780 O O . GLU A 1 95 ? -19.644 10.087 7.680 1.00 96.56 95 GLU A O 1
ATOM 785 N N . GLY A 1 96 ? -17.616 9.608 8.531 1.00 96.50 96 GLY A N 1
ATOM 786 C CA . GLY A 1 96 ? -17.211 8.626 7.538 1.00 96.50 96 GLY A CA 1
ATOM 787 C C . GLY A 1 96 ? -17.826 7.250 7.750 1.00 96.50 96 GLY A C 1
ATOM 788 O O . GLY A 1 96 ? -18.474 6.967 8.761 1.00 96.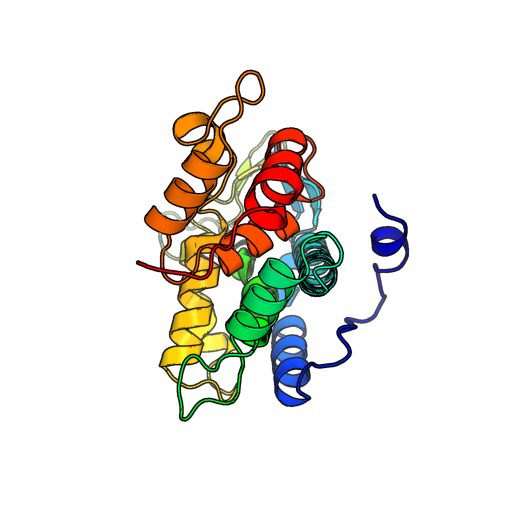50 96 GLY A O 1
ATOM 789 N N . THR A 1 97 ? -17.612 6.390 6.761 1.00 95.75 97 THR A N 1
ATOM 790 C CA . THR A 1 97 ? -18.138 5.015 6.738 1.00 95.75 97 THR A CA 1
ATOM 791 C C . THR A 1 97 ? -17.020 3.979 6.765 1.00 95.75 97 THR A C 1
ATOM 793 O O . THR A 1 97 ? -17.234 2.862 7.232 1.00 95.75 97 THR A O 1
ATOM 796 N N . PHE A 1 98 ? -15.827 4.342 6.300 1.00 97.88 98 PHE A N 1
ATOM 797 C CA . PHE A 1 98 ? -14.740 3.413 6.045 1.00 97.88 98 PHE A CA 1
ATOM 798 C C . PHE A 1 98 ? -13.719 3.449 7.180 1.00 97.88 98 PHE A C 1
ATOM 800 O O . PHE A 1 98 ? -13.211 4.498 7.589 1.00 97.88 98 PHE A O 1
ATOM 807 N N . SER A 1 99 ? -13.392 2.269 7.694 1.00 98.00 99 SER A N 1
ATOM 808 C CA . SER A 1 99 ? -12.299 2.110 8.650 1.00 98.00 99 SER A CA 1
ATOM 809 C C . SER A 1 99 ? -10.935 2.301 7.981 1.00 98.00 99 SER A C 1
ATOM 811 O O . SER A 1 99 ? -10.795 2.123 6.771 1.00 98.00 99 SER A O 1
ATOM 813 N N . ARG A 1 100 ? -9.892 2.594 8.768 1.00 98.19 100 ARG A N 1
ATOM 814 C CA . ARG A 1 100 ? -8.501 2.672 8.273 1.00 98.19 100 ARG A CA 1
ATOM 815 C C . ARG A 1 100 ? -8.102 1.439 7.462 1.00 98.19 100 ARG A C 1
ATOM 817 O O . ARG A 1 100 ? -7.491 1.560 6.408 1.00 98.19 100 ARG A O 1
ATOM 824 N N . LEU A 1 101 ? -8.500 0.253 7.928 1.00 98.00 101 LEU A N 1
ATOM 825 C CA . LEU A 1 101 ? -8.282 -1.008 7.223 1.00 98.00 101 LEU A CA 1
ATOM 826 C C . LEU A 1 101 ? -8.877 -0.991 5.812 1.00 98.00 101 LEU A C 1
ATOM 828 O O . LEU A 1 101 ? -8.225 -1.399 4.856 1.00 98.00 101 LEU A O 1
ATOM 832 N N . GLU A 1 102 ? -10.124 -0.544 5.686 1.00 98.31 102 GLU A N 1
ATOM 833 C CA . GLU A 1 102 ? -10.833 -0.498 4.408 1.00 98.31 102 GLU A CA 1
ATOM 834 C C . GLU A 1 102 ? -10.237 0.557 3.474 1.00 98.31 102 GLU A C 1
ATOM 836 O O . GLU A 1 102 ? -10.076 0.292 2.284 1.00 98.31 102 GLU A O 1
ATOM 841 N N . LEU A 1 103 ? -9.833 1.710 4.013 1.00 98.69 103 LEU A N 1
ATOM 842 C CA . LEU A 1 103 ? -9.126 2.744 3.256 1.00 98.69 103 LEU A CA 1
ATOM 843 C C . LEU A 1 103 ? -7.761 2.251 2.756 1.00 98.69 103 LEU A C 1
ATOM 845 O O . LEU A 1 103 ? -7.404 2.530 1.615 1.00 98.69 103 LEU A O 1
ATOM 849 N N . LEU A 1 104 ? -7.032 1.464 3.555 1.00 98.62 104 LEU A N 1
ATOM 850 C CA . LEU A 1 104 ? -5.785 0.825 3.127 1.00 98.62 104 LEU A CA 1
ATOM 851 C C . LEU A 1 104 ? -6.018 -0.178 1.989 1.00 98.62 104 LEU A C 1
ATOM 853 O O . LEU A 1 104 ? -5.276 -0.168 1.014 1.00 98.62 104 LEU A O 1
ATOM 857 N N . LEU A 1 105 ? -7.068 -1.003 2.061 1.00 98.19 105 LEU A N 1
ATOM 858 C CA . LEU A 1 105 ? -7.421 -1.914 0.963 1.00 98.19 105 LEU A CA 1
ATOM 859 C C . LEU A 1 105 ? -7.730 -1.158 -0.336 1.00 98.19 105 LEU A C 1
ATOM 861 O O . LEU A 1 105 ? -7.278 -1.570 -1.404 1.00 98.19 105 LEU A O 1
ATOM 865 N N . ILE A 1 106 ? -8.478 -0.055 -0.242 1.00 98.44 106 ILE A N 1
ATOM 866 C CA . ILE A 1 106 ? -8.769 0.810 -1.392 1.00 98.44 106 ILE A CA 1
ATOM 867 C C . ILE A 1 106 ? -7.463 1.406 -1.940 1.00 98.44 106 ILE A C 1
ATOM 869 O O . ILE A 1 106 ? -7.226 1.326 -3.144 1.00 98.44 106 ILE A O 1
ATOM 873 N N . ALA A 1 107 ? -6.582 1.924 -1.079 1.00 98.69 107 ALA A N 1
ATOM 874 C CA . ALA A 1 107 ? -5.288 2.470 -1.487 1.00 98.69 107 ALA A CA 1
ATOM 875 C C . ALA A 1 107 ? -4.414 1.428 -2.208 1.00 98.69 107 ALA A C 1
ATOM 877 O O . ALA A 1 107 ? -3.907 1.707 -3.292 1.00 98.69 107 ALA A O 1
ATOM 878 N N . CYS A 1 108 ? -4.305 0.203 -1.682 1.00 98.12 108 CYS A N 1
ATOM 879 C CA . CYS A 1 108 ? -3.546 -0.873 -2.328 1.00 98.12 108 CYS A CA 1
ATOM 880 C C . CYS A 1 108 ? -4.093 -1.240 -3.715 1.00 98.12 108 CYS A C 1
ATOM 882 O O . CYS A 1 108 ? -3.317 -1.576 -4.602 1.00 98.12 108 CYS A O 1
ATOM 884 N N . SER A 1 109 ? -5.407 -1.137 -3.941 1.00 97.31 109 SER A N 1
ATOM 885 C CA . SER A 1 109 ? -5.994 -1.385 -5.270 1.00 97.31 109 SER A CA 1
ATOM 886 C C . SER A 1 109 ? -5.702 -0.288 -6.306 1.00 97.31 109 SER A C 1
ATOM 888 O O . SER A 1 109 ? -5.972 -0.482 -7.487 1.00 97.31 109 SER A O 1
ATOM 890 N N . LEU A 1 110 ? -5.167 0.859 -5.873 1.00 98.12 110 LEU A N 1
ATOM 891 C CA . LEU A 1 110 ? -4.950 2.055 -6.695 1.00 98.12 110 LEU A CA 1
ATOM 892 C C . LEU A 1 110 ? -3.479 2.492 -6.778 1.00 98.12 110 LEU A C 1
ATOM 894 O O . LEU A 1 110 ? -3.181 3.379 -7.575 1.00 98.12 110 LEU A O 1
ATOM 898 N N . HIS A 1 111 ? -2.580 1.917 -5.968 1.00 98.19 111 HIS A N 1
ATOM 899 C CA . HIS A 1 111 ? -1.232 2.457 -5.726 1.00 98.19 111 HIS A CA 1
ATOM 900 C C . HIS A 1 111 ? -0.429 2.726 -7.013 1.00 98.19 111 HIS A C 1
ATOM 902 O O . HIS A 1 111 ? 0.207 3.770 -7.154 1.00 98.19 111 HIS A O 1
ATOM 908 N N . ASP A 1 112 ? -0.600 1.855 -8.004 1.00 97.31 112 ASP A N 1
ATOM 909 C CA . ASP A 1 112 ? 0.132 1.854 -9.269 1.00 97.31 112 ASP A CA 1
ATOM 910 C C . ASP A 1 112 ? -0.669 2.304 -10.493 1.00 97.31 112 ASP A C 1
ATOM 912 O O . ASP A 1 112 ? -0.201 2.201 -11.630 1.00 97.31 112 ASP A O 1
ATOM 916 N N . ILE A 1 113 ? -1.883 2.823 -10.300 1.00 96.56 113 ILE A N 1
ATOM 917 C CA . ILE A 1 113 ? -2.812 3.092 -11.405 1.00 96.56 113 ILE A CA 1
ATOM 918 C C . ILE A 1 113 ? -2.247 4.011 -12.495 1.00 96.56 113 ILE A C 1
ATOM 920 O O . ILE A 1 113 ? -2.595 3.875 -13.672 1.00 96.56 113 ILE A O 1
ATOM 924 N N . SER A 1 114 ? -1.355 4.936 -12.136 1.00 95.38 114 SER A N 1
ATOM 925 C CA . SER A 1 114 ? -0.752 5.842 -13.108 1.00 95.38 114 SER A CA 1
ATOM 926 C C . SER A 1 114 ? 0.179 5.150 -14.100 1.00 95.38 114 SER A C 1
ATOM 928 O O . SER A 1 114 ? 0.363 5.697 -15.184 1.00 95.38 114 SER A O 1
ATOM 930 N N . LYS A 1 115 ? 0.729 3.958 -13.806 1.00 93.62 115 LYS A N 1
ATOM 931 C CA . LYS A 1 115 ? 1.667 3.250 -14.701 1.00 93.62 115 LYS A CA 1
ATOM 932 C C . LYS A 1 115 ? 1.071 3.012 -16.096 1.00 93.62 115 LYS A C 1
ATOM 934 O O . LYS A 1 115 ? 1.810 3.069 -17.078 1.00 93.62 115 LYS A O 1
ATOM 939 N N . GLY A 1 116 ? -0.254 2.844 -16.182 1.00 89.00 116 GLY A N 1
ATOM 940 C CA . GLY A 1 116 ? -1.008 2.709 -17.435 1.00 89.00 116 GLY A CA 1
ATOM 941 C C . GLY A 1 116 ? -1.459 4.023 -18.084 1.00 89.00 116 GLY A C 1
ATOM 942 O O . GLY A 1 116 ? -2.105 4.014 -19.125 1.00 89.00 116 GLY A O 1
ATOM 943 N N . GLN A 1 117 ? -1.141 5.173 -17.492 1.00 86.62 117 GLN A N 1
ATOM 944 C CA . GLN A 1 117 ? -1.571 6.487 -17.972 1.00 86.62 117 GLN A CA 1
ATOM 945 C C . GLN A 1 117 ? -0.457 7.214 -18.733 1.00 86.62 117 GLN A C 1
ATOM 947 O O . GLN A 1 117 ? 0.735 7.006 -18.494 1.00 86.62 117 GLN A O 1
ATOM 952 N N . VAL A 1 118 ? -0.859 8.107 -19.640 1.00 77.81 118 VAL A N 1
ATOM 953 C CA . VAL A 1 118 ? 0.047 8.956 -20.432 1.00 77.81 118 VAL A CA 1
ATOM 954 C C . VAL A 1 118 ? 0.478 10.179 -19.612 1.00 77.81 118 VAL A C 1
ATOM 956 O O . VAL A 1 118 ? -0.354 10.833 -18.983 1.00 77.81 118 VAL A O 1
ATOM 959 N N . ARG A 1 119 ? 1.772 10.521 -19.636 1.00 71.38 119 ARG A N 1
ATOM 960 C CA . ARG A 1 119 ? 2.337 11.697 -18.958 1.00 71.38 119 ARG A CA 1
ATOM 961 C C . ARG A 1 119 ? 1.872 12.994 -19.649 1.00 71.38 119 ARG A C 1
ATOM 963 O O . ARG A 1 119 ? 2.057 13.120 -20.859 1.00 71.38 119 ARG A O 1
ATOM 970 N N . PRO A 1 120 ? 1.328 13.987 -18.919 1.00 62.53 120 PRO A N 1
ATOM 971 C CA . PRO A 1 120 ? 0.788 15.202 -19.539 1.00 62.53 120 PRO A CA 1
ATOM 972 C C . PRO A 1 120 ? 1.822 16.193 -20.108 1.00 62.53 120 PRO A C 1
ATOM 974 O O . PRO A 1 120 ? 1.442 17.050 -20.900 1.00 62.53 120 PRO A O 1
ATOM 977 N N . GLU A 1 121 ? 3.104 16.123 -19.730 1.00 56.09 121 GLU A N 1
ATOM 978 C CA . GLU A 1 121 ? 4.074 17.189 -20.036 1.00 56.09 121 GLU A CA 1
ATOM 979 C C . GLU A 1 121 ? 5.455 16.663 -20.450 1.00 56.09 121 GLU A C 1
ATOM 981 O O . GLU A 1 121 ? 6.402 16.601 -19.668 1.00 56.09 121 GLU A O 1
ATOM 986 N N . THR A 1 122 ? 5.600 16.368 -21.735 1.00 47.78 122 THR A N 1
ATOM 987 C CA . THR A 1 122 ? 6.828 16.675 -22.471 1.00 47.78 122 THR A CA 1
ATOM 988 C C . THR A 1 122 ? 6.381 17.397 -23.742 1.00 47.78 122 THR A C 1
ATOM 990 O O . THR A 1 122 ? 5.539 16.896 -24.478 1.00 47.78 122 THR A O 1
ATOM 993 N N . ASP A 1 123 ? 6.918 18.584 -24.050 1.00 44.88 123 ASP A N 1
ATOM 994 C CA . ASP A 1 123 ? 6.634 19.345 -25.293 1.00 44.88 123 ASP A CA 1
ATOM 995 C C . ASP A 1 123 ? 7.099 18.618 -26.585 1.00 44.88 123 ASP A C 1
ATOM 997 O O . ASP A 1 123 ? 7.276 19.206 -27.654 1.00 44.88 123 ASP A O 1
ATOM 1001 N N . GLN A 1 124 ? 7.326 17.310 -26.488 1.00 41.75 124 GLN A N 1
ATOM 1002 C CA . GLN A 1 124 ? 7.660 16.370 -27.540 1.00 41.75 124 GLN A CA 1
ATOM 1003 C C . GLN A 1 124 ? 6.872 15.078 -27.293 1.00 41.75 124 GLN A C 1
ATOM 1005 O O . GLN A 1 124 ? 7.460 14.017 -27.125 1.00 41.75 124 GLN A O 1
ATOM 1010 N N . ILE A 1 125 ? 5.538 15.167 -27.264 1.00 45.50 125 ILE A N 1
ATOM 1011 C CA . ILE A 1 125 ? 4.673 13.985 -27.172 1.00 45.50 125 ILE A CA 1
ATOM 1012 C C . ILE A 1 125 ? 4.818 13.186 -28.472 1.00 45.50 125 ILE A C 1
ATOM 1014 O O . ILE A 1 125 ? 4.105 13.405 -29.457 1.00 45.50 125 ILE A O 1
ATOM 1018 N N . ALA A 1 126 ? 5.761 12.249 -28.487 1.00 46.41 126 ALA A N 1
ATOM 1019 C CA . ALA A 1 126 ? 5.594 11.054 -29.288 1.00 46.41 126 ALA A CA 1
ATOM 1020 C C . ALA A 1 126 ? 4.436 10.246 -28.668 1.00 46.41 126 ALA A C 1
ATOM 1022 O O . ALA A 1 126 ? 4.288 10.221 -27.445 1.00 46.41 126 ALA A O 1
ATOM 1023 N N . PRO A 1 127 ? 3.584 9.589 -29.468 1.00 43.00 127 PRO A N 1
ATOM 1024 C CA . PRO A 1 127 ? 2.644 8.609 -28.934 1.00 43.00 127 PRO A CA 1
ATOM 1025 C C . PRO A 1 127 ? 3.411 7.572 -28.090 1.00 43.00 127 PRO A C 1
ATOM 1027 O O . PRO A 1 127 ? 4.277 6.895 -28.641 1.00 43.00 127 PRO A O 1
ATOM 1030 N N . GLY A 1 128 ? 3.116 7.454 -26.786 1.00 51.81 128 GLY A N 1
ATOM 1031 C CA . GLY A 1 128 ? 3.690 6.407 -25.923 1.00 51.81 128 GLY A CA 1
ATOM 1032 C C . GLY A 1 128 ? 4.464 6.834 -24.666 1.00 51.81 128 GLY A C 1
ATOM 1033 O O . GLY A 1 128 ? 5.055 5.961 -24.037 1.00 51.81 128 GLY A O 1
ATOM 1034 N N . ASP A 1 129 ? 4.465 8.105 -24.254 1.00 61.38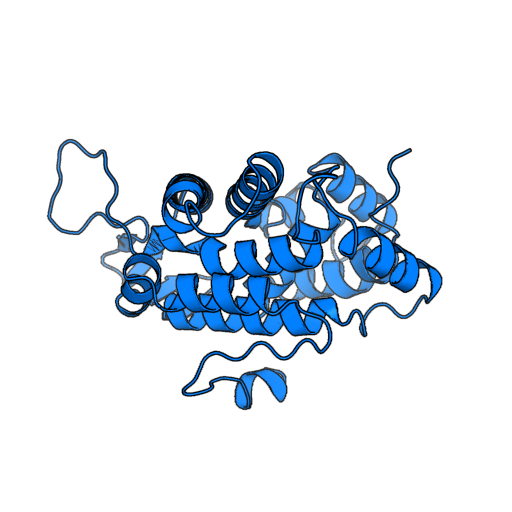 129 ASP A N 1
ATOM 1035 C CA . ASP A 1 129 ? 5.087 8.504 -22.976 1.00 61.38 129 ASP A CA 1
ATOM 1036 C C . ASP A 1 129 ? 4.175 8.155 -21.784 1.00 61.38 129 ASP A C 1
ATOM 1038 O O . ASP A 1 129 ? 3.502 9.011 -21.213 1.00 61.38 129 ASP A O 1
ATOM 1042 N N . TYR A 1 130 ? 4.119 6.875 -21.418 1.00 73.81 130 TYR A N 1
ATOM 1043 C CA . TYR A 1 130 ? 3.441 6.404 -20.207 1.00 73.81 130 TYR A CA 1
ATOM 1044 C C . TYR A 1 130 ? 4.249 6.737 -18.940 1.00 73.81 130 TYR A C 1
ATOM 1046 O O . TYR A 1 130 ? 5.448 7.042 -18.996 1.00 73.81 130 TYR A O 1
ATOM 1054 N N . TYR A 1 131 ? 3.622 6.678 -17.758 1.00 81.69 131 TYR A N 1
ATOM 1055 C CA . TYR A 1 131 ? 4.384 6.755 -16.503 1.00 81.69 131 TYR A CA 1
ATOM 1056 C C . TYR A 1 131 ? 5.398 5.620 -16.385 1.00 81.69 131 TYR A C 1
ATOM 1058 O O . TYR A 1 131 ? 6.513 5.875 -15.919 1.00 81.69 131 TYR A O 1
ATOM 1066 N N . LEU A 1 132 ? 5.055 4.434 -16.896 1.00 87.75 132 LEU A N 1
ATOM 1067 C CA . LEU A 1 132 ? 5.993 3.344 -17.116 1.00 87.75 132 LEU A CA 1
ATOM 1068 C C . LEU A 1 132 ? 6.732 3.511 -18.453 1.00 87.75 132 LEU A C 1
ATOM 1070 O O . LEU A 1 132 ? 6.153 3.388 -19.529 1.00 87.75 132 LEU A O 1
ATOM 1074 N N . ILE A 1 133 ? 8.040 3.742 -18.389 1.00 87.88 133 ILE A N 1
ATOM 1075 C CA . ILE A 1 133 ? 8.910 3.890 -19.560 1.00 87.88 133 ILE A CA 1
ATOM 1076 C C . ILE A 1 133 ? 9.659 2.578 -19.784 1.00 87.88 133 ILE A C 1
ATOM 1078 O O . ILE A 1 133 ? 10.317 2.100 -18.862 1.00 87.88 133 ILE A O 1
ATOM 1082 N N . THR A 1 134 ? 9.612 2.040 -21.006 1.00 89.06 134 THR A N 1
ATOM 1083 C CA . THR A 1 134 ? 10.431 0.890 -21.431 1.00 89.06 134 THR A CA 1
ATOM 1084 C C . THR A 1 134 ? 11.605 1.378 -22.276 1.00 89.06 134 THR A C 1
ATOM 1086 O O . THR A 1 134 ? 11.407 2.064 -23.276 1.00 89.06 134 THR A O 1
ATOM 1089 N N . ASN A 1 135 ? 12.827 1.054 -21.863 1.00 89.81 135 ASN A N 1
ATOM 1090 C CA . ASN A 1 135 ? 14.053 1.399 -22.577 1.00 89.81 135 ASN A CA 1
ATOM 1091 C C . ASN A 1 135 ? 14.297 0.444 -23.761 1.00 89.81 135 ASN A C 1
ATOM 1093 O O . ASN A 1 135 ? 13.721 -0.641 -23.835 1.00 89.81 135 ASN A O 1
ATOM 1097 N N . ASP A 1 136 ? 15.222 0.812 -24.653 1.00 91.62 136 ASP A N 1
ATOM 1098 C CA . ASP A 1 136 ? 15.598 0.004 -25.827 1.00 91.62 136 ASP A CA 1
ATOM 1099 C C . ASP A 1 136 ? 16.118 -1.405 -25.471 1.00 91.62 136 ASP A C 1
ATOM 1101 O O . ASP A 1 136 ? 16.034 -2.324 -26.286 1.00 91.62 136 ASP A O 1
ATOM 1105 N N . ASP A 1 137 ? 16.663 -1.587 -24.264 1.00 93.00 137 ASP A N 1
ATOM 1106 C CA . ASP A 1 137 ? 17.143 -2.877 -23.752 1.00 93.00 137 ASP A CA 1
ATOM 1107 C C . ASP A 1 137 ? 16.042 -3.731 -23.097 1.00 93.00 137 ASP A C 1
ATOM 1109 O O . ASP A 1 137 ? 16.317 -4.827 -22.608 1.00 93.00 137 ASP A O 1
ATOM 1113 N N . GLY A 1 138 ? 14.798 -3.243 -23.103 1.00 92.38 138 GLY A N 1
ATOM 1114 C CA . GLY A 1 138 ? 13.636 -3.897 -22.515 1.00 92.38 138 GLY A CA 1
ATOM 1115 C C . GLY A 1 138 ? 13.484 -3.689 -21.009 1.00 92.38 138 GLY A C 1
ATOM 1116 O O . GLY A 1 138 ? 12.562 -4.260 -20.432 1.00 92.38 138 GLY A O 1
ATOM 1117 N N . THR A 1 139 ? 14.354 -2.909 -20.359 1.00 95.00 139 THR A N 1
ATOM 1118 C CA . THR A 1 139 ? 14.192 -2.564 -18.939 1.00 95.00 139 THR A CA 1
ATOM 1119 C C . THR A 1 139 ? 13.138 -1.479 -18.747 1.00 95.00 139 THR A C 1
ATOM 1121 O O . THR A 1 139 ? 12.989 -0.598 -19.596 1.00 95.00 139 THR A O 1
ATOM 1124 N N . THR A 1 140 ? 12.426 -1.501 -17.620 1.00 93.88 140 THR A N 1
ATOM 1125 C CA . THR A 1 140 ? 11.377 -0.518 -17.319 1.00 93.88 140 THR A CA 1
ATOM 1126 C C . THR A 1 140 ? 11.705 0.381 -16.130 1.00 93.88 140 THR A C 1
ATOM 1128 O O . THR A 1 140 ? 12.490 0.028 -15.248 1.00 93.88 140 THR A O 1
ATOM 1131 N N . ARG A 1 141 ? 11.095 1.573 -16.101 1.00 91.12 141 ARG A N 1
ATOM 1132 C CA . ARG A 1 141 ? 11.143 2.510 -14.966 1.00 91.12 141 ARG A CA 1
ATOM 1133 C C . ARG A 1 141 ? 9.832 3.284 -14.822 1.00 91.12 141 ARG A C 1
ATOM 1135 O O . ARG A 1 141 ? 9.272 3.718 -15.825 1.00 91.12 141 ARG A O 1
ATOM 1142 N N . GLY A 1 142 ? 9.402 3.518 -13.584 1.00 88.44 142 GLY A N 1
ATOM 1143 C CA . GLY A 1 142 ? 8.158 4.219 -13.246 1.00 88.44 142 GLY A CA 1
ATOM 1144 C C . GLY A 1 142 ? 8.354 5.478 -12.397 1.00 88.44 142 GLY A C 1
ATOM 1145 O O . GLY A 1 142 ? 7.585 5.716 -11.486 1.00 88.44 142 GLY A O 1
ATOM 1146 N N . SER A 1 143 ? 9.398 6.286 -12.599 1.00 86.56 143 SER A N 1
ATOM 1147 C CA . SER A 1 143 ? 9.685 7.399 -11.670 1.00 86.56 143 SER A CA 1
ATOM 1148 C C . SER A 1 143 ? 8.520 8.394 -11.536 1.00 86.56 143 SER A C 1
ATOM 1150 O O . SER A 1 143 ? 8.085 8.954 -12.552 1.00 86.56 143 SER A O 1
ATOM 1152 N N . GLY A 1 144 ? 8.088 8.644 -10.292 1.00 88.94 144 GLY A N 1
ATOM 1153 C CA . GLY A 1 144 ? 7.016 9.579 -9.930 1.00 88.94 144 GLY A CA 1
ATOM 1154 C C . GLY A 1 144 ? 5.599 9.030 -10.124 1.00 88.94 144 GLY A C 1
ATOM 1155 O O . GLY A 1 144 ? 4.649 9.814 -10.149 1.00 88.94 144 GLY A O 1
ATOM 1156 N N . HIS A 1 145 ? 5.455 7.717 -10.326 1.00 93.50 145 HIS A N 1
ATOM 1157 C CA . HIS A 1 145 ? 4.156 7.067 -10.490 1.00 93.50 145 HIS A CA 1
ATOM 1158 C C . HIS A 1 145 ? 3.311 7.128 -9.208 1.00 93.50 145 HIS A C 1
ATOM 1160 O O . HIS A 1 145 ? 2.094 7.215 -9.294 1.00 93.50 145 HIS A O 1
ATOM 1166 N N . GLU A 1 146 ? 3.935 7.184 -8.036 1.00 94.94 146 GLU A N 1
ATOM 1167 C CA . GLU A 1 146 ? 3.282 7.288 -6.731 1.00 94.94 146 GLU A CA 1
ATOM 1168 C C . GLU A 1 146 ? 2.450 8.577 -6.668 1.00 94.94 146 GLU A C 1
ATOM 1170 O O . GLU A 1 146 ? 1.236 8.561 -6.436 1.00 94.94 146 GLU A O 1
ATOM 1175 N N . HIS A 1 147 ? 3.092 9.696 -7.016 1.00 95.44 147 HIS A N 1
ATOM 1176 C CA . HIS A 1 147 ? 2.439 10.998 -7.065 1.00 95.44 147 HIS A CA 1
ATOM 1177 C C . HIS A 1 147 ? 1.400 11.097 -8.178 1.00 95.44 147 HIS A C 1
ATOM 1179 O O . HIS A 1 147 ? 0.313 11.635 -7.995 1.00 95.44 147 HIS A O 1
ATOM 1185 N N . ALA A 1 148 ? 1.695 10.551 -9.353 1.00 93.44 148 ALA A N 1
ATOM 1186 C CA . ALA A 1 148 ? 0.724 10.561 -10.435 1.00 93.44 148 ALA A CA 1
ATOM 1187 C C . ALA A 1 148 ? -0.521 9.725 -10.113 1.00 93.44 148 ALA A C 1
ATOM 1189 O O . ALA A 1 148 ? -1.634 10.143 -10.431 1.00 93.44 148 ALA A O 1
ATOM 1190 N N . SER A 1 149 ? -0.351 8.577 -9.453 1.00 96.19 149 SER A N 1
ATOM 1191 C CA . SER A 1 149 ? -1.456 7.740 -8.988 1.00 96.19 149 SER A CA 1
ATOM 1192 C C . SER A 1 149 ? -2.320 8.520 -7.999 1.00 96.19 149 SER A C 1
ATOM 1194 O O . SER A 1 149 ? -3.542 8.545 -8.149 1.00 96.19 149 SER A O 1
ATOM 1196 N N . SER A 1 150 ? -1.703 9.239 -7.055 1.00 97.31 150 SER A N 1
ATOM 1197 C CA . SER A 1 150 ? -2.421 10.015 -6.036 1.00 97.31 150 SER A CA 1
ATOM 1198 C C . SER A 1 150 ? -3.284 11.140 -6.631 1.00 97.31 150 SER A C 1
ATOM 1200 O O . SER A 1 150 ? -4.360 11.431 -6.107 1.00 97.31 150 SER A O 1
ATOM 1202 N N . LEU A 1 151 ? -2.893 11.704 -7.780 1.00 95.75 151 LEU A N 1
ATOM 1203 C CA . LEU A 1 151 ? -3.681 12.701 -8.517 1.00 95.75 151 LEU A CA 1
ATOM 1204 C C . LEU A 1 151 ? -4.902 12.118 -9.252 1.00 95.75 151 LEU A C 1
ATOM 1206 O O . LEU A 1 151 ? -5.864 12.848 -9.493 1.00 95.75 151 LEU A O 1
ATOM 1210 N N . ILE A 1 152 ? -4.887 10.828 -9.601 1.00 95.50 152 ILE A N 1
ATOM 1211 C CA . ILE A 1 152 ? -5.988 10.144 -10.310 1.00 95.50 152 ILE A CA 1
ATOM 1212 C C . ILE A 1 152 ? -7.065 9.662 -9.324 1.00 95.50 152 ILE A C 1
ATOM 1214 O O . ILE A 1 152 ? -8.256 9.639 -9.645 1.00 95.50 152 ILE A O 1
ATOM 1218 N N . VAL A 1 153 ? -6.656 9.303 -8.104 1.00 97.50 153 VAL A N 1
ATOM 1219 C CA . VAL A 1 153 ? -7.524 8.745 -7.052 1.00 97.50 153 VAL A CA 1
ATOM 1220 C C . VAL A 1 153 ? -8.808 9.565 -6.808 1.00 97.50 153 VAL A C 1
ATOM 1222 O O . VAL A 1 153 ? -9.877 8.950 -6.768 1.00 97.50 153 VAL A O 1
ATOM 1225 N N . PRO A 1 154 ? -8.783 10.913 -6.685 1.00 97.94 154 PRO A N 1
ATOM 1226 C CA . PRO A 1 154 ? -9.992 11.701 -6.436 1.00 97.94 154 PRO A CA 1
ATOM 1227 C C . PRO A 1 154 ? -11.084 11.546 -7.492 1.00 97.94 154 PRO A C 1
ATOM 1229 O O . PRO A 1 154 ? -12.262 11.519 -7.144 1.00 97.94 154 PRO A O 1
ATOM 1232 N N . GLU A 1 155 ? -10.709 11.438 -8.767 1.00 96.00 155 GLU A N 1
ATOM 1233 C CA . GLU A 1 155 ? -11.672 11.273 -9.857 1.00 96.00 155 GLU A CA 1
ATOM 1234 C C . GLU A 1 155 ? -12.318 9.885 -9.808 1.00 96.00 155 GLU A C 1
ATOM 1236 O O . GLU A 1 155 ? -13.539 9.764 -9.890 1.00 96.00 155 GLU A O 1
ATOM 1241 N N . LEU A 1 156 ? -11.516 8.838 -9.607 1.00 96.25 156 LEU A N 1
ATOM 1242 C CA . LEU A 1 156 ? -12.012 7.459 -9.564 1.00 96.25 156 LEU A CA 1
ATOM 1243 C C . LEU A 1 156 ? -12.888 7.158 -8.356 1.00 96.25 156 LEU A C 1
ATOM 1245 O O . LEU A 1 156 ? -13.778 6.312 -8.435 1.00 96.25 156 LEU A O 1
ATOM 1249 N N . LEU A 1 157 ? -12.638 7.837 -7.240 1.00 97.75 157 LEU A N 1
ATOM 1250 C CA . LEU A 1 157 ? -13.387 7.649 -6.004 1.00 97.75 157 LEU A CA 1
ATOM 1251 C C . LEU A 1 157 ? -14.478 8.706 -5.799 1.00 97.75 157 LEU A C 1
ATOM 1253 O O . LEU A 1 157 ? -15.096 8.717 -4.737 1.00 97.75 157 LEU A O 1
ATOM 1257 N N . TYR A 1 158 ? -14.768 9.561 -6.783 1.00 96.25 158 TYR A N 1
ATOM 1258 C CA . TYR A 1 158 ? -15.714 10.671 -6.622 1.00 96.25 158 TYR A CA 1
ATOM 1259 C C . TYR A 1 158 ? -17.102 10.230 -6.113 1.00 96.25 158 TYR A C 1
ATOM 1261 O O . TYR A 1 158 ? -17.632 10.814 -5.170 1.00 96.25 158 TYR A O 1
ATOM 1269 N N . ASP A 1 159 ? -17.654 9.149 -6.674 1.00 95.06 159 ASP A N 1
ATOM 1270 C CA . ASP A 1 159 ? -18.985 8.619 -6.326 1.00 95.06 159 ASP A CA 1
ATOM 1271 C C . ASP A 1 159 ? -18.939 7.445 -5.326 1.00 95.06 159 ASP A C 1
ATOM 1273 O O . ASP A 1 159 ? -19.921 6.725 -5.140 1.00 95.06 159 ASP A O 1
ATOM 1277 N N . SER A 1 160 ? -17.797 7.226 -4.668 1.00 96.44 160 SER A N 1
ATOM 1278 C CA . SER A 1 160 ? -17.585 6.088 -3.757 1.00 96.44 160 SER A CA 1
ATOM 1279 C C . SER A 1 160 ? -18.244 6.247 -2.380 1.00 96.44 160 SER A C 1
ATOM 1281 O O . SER A 1 160 ? -18.309 5.287 -1.613 1.00 96.44 160 SER A O 1
ATOM 1283 N N . GLY A 1 161 ? -18.722 7.452 -2.054 1.00 96.50 161 GLY A N 1
ATOM 1284 C CA . GLY A 1 161 ? -19.283 7.782 -0.743 1.00 96.50 161 GLY A CA 1
ATOM 1285 C C . GLY A 1 161 ? -18.244 8.100 0.338 1.00 96.50 161 GLY A C 1
ATOM 1286 O O . GLY A 1 161 ? -18.637 8.320 1.482 1.00 96.50 161 GLY A O 1
ATOM 1287 N N . LEU A 1 162 ? -16.950 8.147 -0.002 1.00 98.19 162 LEU A N 1
ATOM 1288 C CA . LEU A 1 162 ? -15.894 8.598 0.907 1.00 98.19 162 LEU A CA 1
ATOM 1289 C C . LEU A 1 162 ? -16.085 10.079 1.274 1.00 98.19 162 LEU A C 1
ATOM 1291 O O . LEU A 1 162 ? -16.399 10.912 0.419 1.00 98.19 162 LEU A O 1
ATOM 1295 N N . THR A 1 163 ? -15.835 10.438 2.534 1.00 98.25 163 THR A N 1
ATOM 1296 C CA . THR A 1 163 ? -15.705 11.853 2.912 1.00 98.25 163 THR A CA 1
ATOM 1297 C C . THR A 1 163 ? -14.405 12.443 2.366 1.00 98.25 163 THR A C 1
ATOM 1299 O O . THR A 1 163 ? -13.469 11.726 2.013 1.00 98.25 163 THR A O 1
ATOM 1302 N N . ASN A 1 164 ? -14.283 13.774 2.361 1.00 98.12 164 ASN A N 1
ATOM 1303 C CA . ASN A 1 164 ? -13.040 14.432 1.941 1.00 98.12 164 ASN A CA 1
ATOM 1304 C C . ASN A 1 164 ? -11.817 13.992 2.768 1.00 98.12 164 ASN A C 1
ATOM 1306 O O . ASN A 1 164 ? -10.715 13.943 2.231 1.00 98.12 164 ASN A O 1
ATOM 1310 N N . LYS A 1 165 ? -11.984 13.681 4.064 1.00 98.38 165 LYS A N 1
ATOM 1311 C CA . LYS A 1 165 ? -10.868 13.213 4.904 1.00 98.38 165 LYS A CA 1
ATOM 1312 C C . LYS A 1 165 ? -10.485 11.775 4.583 1.00 98.38 165 LYS A C 1
ATOM 1314 O O . LYS A 1 165 ? -9.300 11.479 4.515 1.00 98.38 165 LYS A O 1
ATOM 1319 N N . GLU A 1 166 ? -11.469 10.904 4.376 1.00 98.56 166 GLU A N 1
ATOM 1320 C CA . GLU A 1 166 ? -11.232 9.522 3.949 1.00 98.56 166 GLU A CA 1
ATOM 1321 C C . GLU A 1 166 ? -10.558 9.486 2.576 1.00 98.56 166 GLU A C 1
ATOM 1323 O O . GLU A 1 166 ? -9.577 8.771 2.387 1.00 98.56 166 GLU A O 1
ATOM 1328 N N . LEU A 1 167 ? -11.026 10.314 1.637 1.00 98.62 167 LEU A N 1
ATOM 1329 C CA . LEU A 1 167 ? -10.419 10.436 0.318 1.00 98.62 167 LEU A CA 1
ATOM 1330 C C . LEU A 1 167 ? -8.970 10.919 0.414 1.00 98.62 167 LEU A C 1
ATOM 1332 O O . LEU A 1 167 ? -8.086 10.312 -0.182 1.00 98.62 167 LEU A O 1
ATOM 1336 N N . GLN A 1 168 ? -8.709 11.969 1.199 1.00 98.56 168 GLN A N 1
ATOM 1337 C CA . GLN A 1 168 ? -7.347 12.459 1.405 1.00 98.56 168 GLN A CA 1
ATOM 1338 C C . GLN A 1 168 ? -6.451 11.403 2.068 1.00 98.56 168 GLN A C 1
ATOM 1340 O O . GLN A 1 168 ? -5.276 11.306 1.729 1.00 98.56 168 GLN A O 1
ATOM 1345 N N . HIS A 1 169 ? -6.998 10.591 2.976 1.00 98.56 169 HIS A N 1
ATOM 1346 C CA . HIS A 1 169 ? -6.279 9.476 3.597 1.00 98.56 169 HIS A CA 1
ATOM 1347 C C . HIS A 1 169 ? -5.826 8.450 2.553 1.00 98.56 169 HIS A C 1
ATOM 1349 O O . HIS A 1 169 ? -4.655 8.083 2.530 1.00 98.56 169 HIS A O 1
ATOM 1355 N N . VAL A 1 170 ? -6.720 8.043 1.643 1.00 98.75 170 VAL A N 1
ATOM 1356 C CA . VAL A 1 170 ? -6.384 7.136 0.528 1.00 98.75 170 VAL A CA 1
ATOM 1357 C C . VAL A 1 170 ? -5.345 7.764 -0.400 1.00 98.75 170 VAL A C 1
ATOM 1359 O O . VAL A 1 170 ? -4.366 7.107 -0.740 1.00 98.75 170 VAL A O 1
ATOM 1362 N N . VAL A 1 171 ? -5.525 9.035 -0.775 1.00 98.69 171 VAL A N 1
ATOM 1363 C CA . VAL A 1 171 ? -4.571 9.783 -1.614 1.00 98.69 171 VAL A CA 1
ATOM 1364 C C . VAL A 1 171 ? -3.177 9.773 -0.987 1.00 98.69 171 VAL A C 1
ATOM 1366 O O . VAL A 1 171 ? -2.217 9.448 -1.675 1.00 98.69 171 VAL A O 1
ATOM 1369 N N . ASN A 1 172 ? -3.064 10.054 0.314 1.00 98.62 172 ASN A N 1
ATOM 1370 C CA . ASN A 1 172 ? -1.781 10.058 1.020 1.00 98.62 172 ASN A CA 1
ATOM 1371 C C . ASN A 1 172 ? -1.148 8.663 1.067 1.00 98.62 172 ASN A C 1
ATOM 1373 O O . ASN A 1 172 ? 0.049 8.531 0.840 1.00 98.62 172 ASN A O 1
ATOM 1377 N N . LEU A 1 173 ? -1.938 7.614 1.323 1.00 98.69 173 LEU A N 1
ATOM 1378 C CA . LEU A 1 173 ? -1.433 6.238 1.314 1.00 98.69 173 LEU A CA 1
ATOM 1379 C C . LEU A 1 173 ? -0.908 5.815 -0.063 1.00 98.69 173 LEU A C 1
ATOM 1381 O O . LEU A 1 173 ? 0.068 5.074 -0.122 1.00 98.69 173 LEU A O 1
ATOM 1385 N N . VAL A 1 174 ? -1.542 6.271 -1.147 1.00 98.56 174 VAL A N 1
ATOM 1386 C CA . VAL A 1 174 ? -1.082 6.032 -2.523 1.00 98.56 174 VAL A CA 1
ATOM 1387 C C . VAL A 1 174 ? 0.172 6.851 -2.835 1.00 98.56 174 VAL A C 1
ATOM 1389 O O . VAL A 1 174 ? 1.136 6.298 -3.345 1.00 98.56 174 VAL A O 1
ATOM 1392 N N . ASP A 1 175 ? 0.201 8.138 -2.492 1.00 98.12 175 ASP A N 1
ATOM 1393 C CA . ASP A 1 175 ? 1.347 9.031 -2.740 1.00 98.12 175 ASP A CA 1
ATOM 1394 C C . ASP A 1 175 ? 2.618 8.559 -2.018 1.00 98.12 175 ASP A C 1
ATOM 1396 O O . ASP A 1 175 ? 3.727 8.683 -2.528 1.00 98.12 175 ASP A O 1
ATOM 1400 N N . MET A 1 176 ? 2.442 7.990 -0.823 1.00 97.94 176 MET A N 1
ATOM 1401 C CA . MET A 1 176 ? 3.521 7.607 0.082 1.00 97.94 176 MET A CA 1
ATOM 1402 C C . MET A 1 176 ? 3.828 6.103 0.084 1.00 97.94 176 MET A C 1
ATOM 1404 O O . MET A 1 176 ? 4.613 5.668 0.930 1.00 97.94 176 MET A O 1
ATOM 1408 N N . HIS A 1 177 ? 3.229 5.286 -0.791 1.00 97.44 177 HIS A N 1
ATOM 1409 C CA . HIS A 1 177 ? 3.337 3.823 -0.670 1.00 97.44 177 HIS A CA 1
ATOM 1410 C C . HIS A 1 177 ? 4.785 3.300 -0.752 1.00 97.44 177 HIS A C 1
ATOM 1412 O O . HIS A 1 177 ? 5.110 2.351 -0.042 1.00 97.44 177 HIS A O 1
ATOM 1418 N N . ASP A 1 178 ? 5.671 3.988 -1.485 1.00 94.88 178 ASP A N 1
ATOM 1419 C CA . ASP A 1 178 ? 7.105 3.658 -1.591 1.00 94.88 178 ASP A CA 1
ATOM 1420 C C . ASP A 1 178 ? 7.997 4.350 -0.524 1.00 94.88 178 ASP A C 1
ATOM 1422 O O . ASP A 1 178 ? 9.227 4.338 -0.592 1.00 94.88 178 ASP A O 1
ATOM 1426 N N . THR A 1 179 ? 7.412 4.968 0.515 1.00 94.94 179 THR A N 1
ATOM 1427 C CA . THR A 1 179 ? 8.176 5.686 1.570 1.00 94.94 179 THR A CA 1
ATOM 1428 C C . THR A 1 179 ? 9.208 4.789 2.248 1.00 94.94 179 THR A C 1
ATOM 1430 O O . THR A 1 179 ? 10.332 5.207 2.524 1.00 94.94 179 THR A O 1
ATOM 1433 N N . PHE A 1 180 ? 8.833 3.542 2.521 1.00 94.62 180 PHE A N 1
ATOM 1434 C CA . PHE A 1 180 ? 9.692 2.560 3.174 1.00 94.62 180 PHE A CA 1
ATOM 1435 C C . PHE A 1 180 ? 10.377 1.643 2.152 1.00 94.62 180 PHE A C 1
ATOM 1437 O O . PHE A 1 180 ? 10.512 0.452 2.388 1.00 94.62 180 PHE A O 1
ATOM 1444 N N . SER A 1 181 ? 10.816 2.190 1.017 1.00 91.44 181 SER A N 1
ATOM 1445 C CA . SER A 1 181 ? 11.540 1.443 -0.016 1.00 91.44 181 SER A CA 1
ATOM 1446 C C . SER A 1 181 ? 12.892 0.894 0.454 1.00 91.44 181 SER A C 1
ATOM 1448 O O . SER A 1 181 ? 13.456 1.270 1.491 1.00 91.44 181 SER A O 1
ATOM 1450 N N . LYS A 1 182 ? 13.523 0.078 -0.398 1.00 89.00 182 LYS A N 1
ATOM 1451 C CA . LYS A 1 182 ? 14.925 -0.346 -0.231 1.00 89.00 182 LYS A CA 1
ATOM 1452 C C . LYS A 1 182 ? 15.904 0.805 0.037 1.00 89.00 182 LYS A C 1
ATOM 1454 O O . LYS A 1 182 ? 16.869 0.619 0.789 1.00 89.00 182 LYS A O 1
ATOM 1459 N N . GLY A 1 183 ? 15.690 1.963 -0.592 1.00 90.62 183 GLY A N 1
ATOM 1460 C CA . GLY A 1 183 ? 16.520 3.150 -0.382 1.00 90.62 183 GLY A CA 1
ATOM 1461 C C . GLY A 1 183 ? 16.4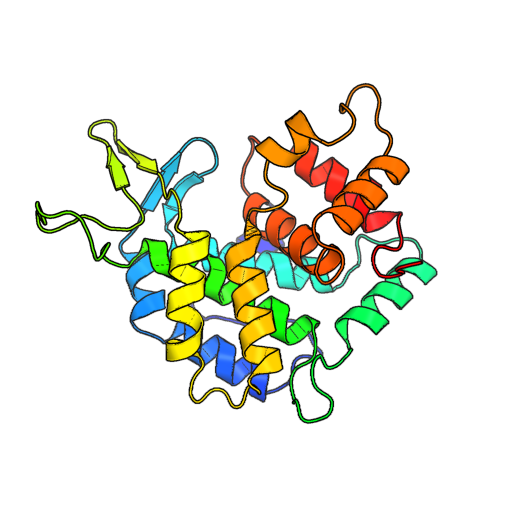26 3.626 1.063 1.00 90.62 183 GLY A C 1
ATOM 1462 O O . GLY A 1 183 ? 17.446 3.733 1.747 1.00 90.62 183 GLY A O 1
ATOM 1463 N N . PHE A 1 184 ? 15.195 3.771 1.563 1.00 92.69 184 PHE A N 1
ATOM 1464 C CA . PHE A 1 184 ? 14.941 4.119 2.957 1.00 92.69 184 PHE A CA 1
ATOM 1465 C C . PHE A 1 184 ? 15.615 3.131 3.912 1.00 92.69 184 PHE A C 1
ATOM 1467 O O . PHE A 1 184 ? 16.322 3.559 4.824 1.00 92.69 184 PHE A O 1
ATOM 1474 N N . TYR A 1 185 ? 15.476 1.822 3.676 1.00 90.25 185 TYR A N 1
ATOM 1475 C CA . TYR A 1 185 ? 16.093 0.803 4.528 1.00 90.25 185 TYR A CA 1
ATOM 1476 C C . TYR A 1 185 ? 17.612 0.921 4.601 1.00 90.25 185 TYR A C 1
ATOM 1478 O O . TYR A 1 185 ? 18.191 0.858 5.683 1.00 90.25 185 TYR A O 1
ATOM 1486 N N . THR A 1 186 ? 18.260 1.103 3.452 1.00 90.94 186 THR A N 1
ATOM 1487 C CA . THR A 1 186 ? 19.724 1.137 3.367 1.00 90.94 186 THR A CA 1
ATOM 1488 C C . THR A 1 186 ? 20.301 2.387 4.032 1.00 90.94 186 THR A C 1
ATOM 1490 O O . THR A 1 186 ? 21.382 2.337 4.615 1.00 90.94 186 THR A O 1
ATOM 1493 N N . GLU A 1 187 ? 19.592 3.511 3.942 1.00 93.50 187 GLU A N 1
ATOM 1494 C CA . GLU A 1 187 ? 20.070 4.806 4.429 1.00 93.50 187 GLU A CA 1
ATOM 1495 C C . GLU A 1 187 ? 19.683 5.083 5.884 1.00 93.50 187 GLU A C 1
ATOM 1497 O O . GLU A 1 187 ? 20.426 5.753 6.606 1.00 93.50 187 GLU A O 1
ATOM 1502 N N . ASN A 1 188 ? 18.528 4.575 6.323 1.00 93.12 188 ASN A N 1
ATOM 1503 C CA . ASN A 1 188 ? 17.914 4.994 7.578 1.00 93.12 188 ASN A CA 1
ATOM 1504 C C . ASN A 1 188 ? 17.779 3.885 8.611 1.00 93.12 188 ASN A C 1
ATOM 1506 O O . ASN A 1 188 ? 17.632 4.231 9.781 1.00 93.12 188 ASN A O 1
ATOM 1510 N N . LEU A 1 189 ? 17.824 2.604 8.252 1.00 92.88 189 LEU A N 1
ATOM 1511 C CA . LEU A 1 189 ? 17.657 1.529 9.229 1.00 92.88 189 LEU A CA 1
ATOM 1512 C C . LEU A 1 189 ? 18.992 0.913 9.648 1.00 92.88 189 LEU A C 1
ATOM 1514 O O . LEU A 1 189 ? 20.041 1.128 9.033 1.00 92.88 189 LEU A O 1
ATOM 1518 N N . SER A 1 190 ? 18.961 0.173 10.752 1.00 92.00 190 SER A N 1
ATOM 1519 C CA . SER A 1 190 ? 20.096 -0.625 11.194 1.00 92.00 190 SER A CA 1
ATOM 1520 C C . SER A 1 190 ? 20.478 -1.679 10.145 1.00 92.00 190 SER A C 1
ATOM 1522 O O . SER A 1 190 ? 19.649 -2.166 9.373 1.00 92.00 190 SER A O 1
ATOM 1524 N N . SER A 1 191 ? 21.767 -2.030 10.076 1.00 92.19 191 SER A N 1
ATOM 1525 C CA . SER A 1 191 ? 22.205 -3.082 9.158 1.00 92.19 191 SER A CA 1
ATOM 1526 C C . SER A 1 191 ? 21.733 -4.450 9.645 1.00 92.19 191 SER A C 1
ATOM 1528 O O . SER A 1 191 ? 21.648 -4.703 10.847 1.00 92.19 191 SER A O 1
ATOM 1530 N N . LEU A 1 192 ? 21.518 -5.377 8.710 1.00 88.31 192 LEU A N 1
ATOM 1531 C CA . LEU A 1 192 ? 21.137 -6.755 9.038 1.00 88.31 192 LEU A CA 1
ATOM 1532 C C . LEU A 1 192 ? 22.197 -7.487 9.886 1.00 88.31 192 LEU A C 1
ATOM 1534 O O . LEU A 1 192 ? 21.863 -8.413 10.620 1.00 88.31 192 LEU A O 1
ATOM 1538 N N . ASP A 1 193 ? 23.458 -7.044 9.833 1.00 91.31 193 ASP A N 1
ATOM 1539 C CA . ASP A 1 193 ? 24.552 -7.567 10.664 1.00 91.31 193 ASP A CA 1
ATOM 1540 C C . ASP A 1 193 ? 24.522 -7.052 12.119 1.00 91.31 193 ASP A C 1
ATOM 1542 O O . ASP A 1 193 ? 25.173 -7.624 12.995 1.00 91.31 193 ASP A O 1
ATOM 1546 N N . SER A 1 194 ? 23.798 -5.963 12.395 1.00 93.31 194 SER A N 1
ATOM 1547 C CA . SER A 1 194 ? 23.679 -5.347 13.720 1.00 93.31 194 SER A CA 1
ATOM 1548 C C . SER A 1 194 ? 22.291 -4.705 13.902 1.00 93.31 194 SER A C 1
ATOM 1550 O O . SER A 1 194 ? 22.210 -3.477 14.029 1.00 93.31 194 SER A O 1
ATOM 1552 N N . PRO A 1 195 ? 21.206 -5.504 13.920 1.00 93.56 195 PRO A N 1
ATOM 1553 C CA . PRO A 1 195 ? 19.848 -4.978 13.919 1.00 93.56 195 PRO A CA 1
ATOM 1554 C C . PRO A 1 195 ? 19.477 -4.288 15.241 1.00 93.56 195 PRO A C 1
ATOM 1556 O O . PRO A 1 195 ? 19.774 -4.794 16.324 1.00 93.56 195 PRO A O 1
ATOM 1559 N N . ASP A 1 196 ? 18.755 -3.173 15.147 1.00 96.38 196 ASP A N 1
ATOM 1560 C CA . ASP A 1 196 ? 18.154 -2.422 16.256 1.00 96.38 196 ASP A CA 1
ATOM 1561 C C . ASP A 1 196 ? 16.682 -2.101 15.929 1.00 96.38 196 ASP A C 1
ATOM 1563 O O . ASP A 1 196 ? 16.331 -0.967 15.582 1.00 96.38 196 ASP A O 1
ATOM 1567 N N . PRO A 1 197 ? 15.796 -3.111 16.006 1.00 94.94 197 PRO A N 1
ATOM 1568 C CA . PRO A 1 197 ? 14.429 -2.980 15.513 1.00 94.94 197 PRO A CA 1
ATOM 1569 C C . PRO A 1 197 ? 13.579 -1.989 16.321 1.00 94.94 197 PRO A C 1
ATOM 1571 O O . PRO A 1 197 ? 12.607 -1.457 15.796 1.00 94.94 197 PRO A O 1
ATOM 1574 N N . GLU A 1 198 ? 13.959 -1.670 17.563 1.00 94.50 198 GLU A N 1
ATOM 1575 C CA . GLU A 1 198 ? 13.283 -0.642 18.363 1.00 94.50 198 GLU A CA 1
ATOM 1576 C C . GLU A 1 198 ? 13.589 0.768 17.846 1.00 94.50 198 GLU A C 1
ATOM 1578 O O . GLU A 1 198 ? 12.699 1.612 17.717 1.00 94.50 198 GLU A O 1
ATOM 1583 N N . SER A 1 199 ? 14.865 1.042 17.561 1.00 95.38 199 SER A N 1
ATOM 1584 C CA . SER A 1 199 ? 15.279 2.294 16.928 1.00 95.38 199 SER A CA 1
ATOM 1585 C C . SER A 1 199 ? 14.665 2.432 15.540 1.00 95.38 199 SER A C 1
ATOM 1587 O O . SER A 1 199 ? 14.144 3.497 15.213 1.00 95.38 199 SER A O 1
ATOM 1589 N N . ASP A 1 200 ? 14.639 1.347 14.771 1.00 95.94 200 ASP A N 1
ATOM 1590 C CA . ASP A 1 200 ? 14.078 1.332 13.423 1.00 95.94 200 ASP A CA 1
ATOM 1591 C C . ASP A 1 200 ? 12.557 1.541 13.429 1.00 95.94 200 ASP A C 1
ATOM 1593 O O . ASP A 1 200 ? 12.062 2.384 12.682 1.00 95.94 200 ASP A O 1
ATOM 1597 N N . ALA A 1 201 ? 11.821 0.913 14.355 1.00 95.25 201 ALA A N 1
ATOM 1598 C CA . ALA A 1 201 ? 10.397 1.186 14.570 1.00 95.25 201 ALA A CA 1
ATOM 1599 C C . ALA A 1 201 ? 10.135 2.679 14.831 1.00 95.25 201 ALA A C 1
ATOM 1601 O O . ALA A 1 201 ? 9.263 3.287 14.207 1.00 95.25 201 ALA A O 1
ATOM 1602 N N . ARG A 1 202 ? 10.930 3.303 15.713 1.00 95.19 202 ARG A N 1
ATOM 1603 C CA . ARG A 1 202 ? 10.826 4.744 15.997 1.00 95.19 202 ARG A CA 1
ATOM 1604 C C . ARG A 1 202 ? 11.126 5.609 14.778 1.00 95.19 202 ARG A C 1
ATOM 1606 O O . ARG A 1 202 ? 10.511 6.662 14.633 1.00 95.19 202 ARG A O 1
ATOM 1613 N N . ARG A 1 203 ? 12.061 5.203 13.915 1.00 95.56 203 ARG A N 1
ATOM 1614 C CA . ARG A 1 203 ? 12.369 5.926 12.672 1.00 95.56 203 ARG A CA 1
ATOM 1615 C C . ARG A 1 203 ? 11.202 5.858 11.695 1.00 95.56 203 ARG A C 1
ATOM 1617 O O . ARG A 1 203 ? 10.810 6.907 11.198 1.00 95.56 203 ARG A O 1
ATOM 1624 N N . CYS A 1 204 ? 10.598 4.685 11.502 1.00 95.31 204 CYS A N 1
ATOM 1625 C CA . CYS A 1 204 ? 9.416 4.544 10.650 1.00 95.31 204 CYS A CA 1
ATOM 1626 C C . CYS A 1 204 ? 8.241 5.395 11.160 1.00 95.31 204 CYS A C 1
ATOM 1628 O O . CYS A 1 204 ? 7.620 6.120 10.387 1.00 95.31 204 CYS A O 1
ATOM 1630 N N . VAL A 1 205 ? 7.973 5.375 12.473 1.00 95.44 205 VAL A N 1
ATOM 1631 C CA . VAL A 1 205 ? 6.929 6.221 13.082 1.00 95.44 205 VAL A CA 1
ATOM 1632 C C . VAL A 1 205 ? 7.261 7.707 12.952 1.00 95.44 205 VAL A C 1
ATOM 1634 O O . VAL A 1 205 ? 6.371 8.514 12.728 1.00 95.44 205 VAL A O 1
ATOM 1637 N N . LYS A 1 206 ? 8.529 8.102 13.067 1.00 95.25 206 LYS A N 1
ATOM 1638 C CA . LYS A 1 206 ? 8.923 9.502 12.878 1.00 95.25 206 LYS A CA 1
ATOM 1639 C C . LYS A 1 206 ? 8.731 9.971 11.431 1.00 95.25 206 LYS A C 1
ATOM 1641 O O . LYS A 1 206 ? 8.375 11.130 11.238 1.00 95.25 206 LYS A O 1
ATOM 1646 N N . GLU A 1 207 ? 8.998 9.105 10.457 1.00 95.88 207 GLU A N 1
ATOM 1647 C CA . GLU A 1 207 ? 8.891 9.428 9.031 1.00 95.88 207 GLU A CA 1
ATOM 1648 C C . GLU A 1 207 ? 7.435 9.640 8.606 1.00 95.88 207 GLU A C 1
ATOM 1650 O O . GLU A 1 207 ? 7.108 10.635 7.965 1.00 95.88 207 GLU A O 1
ATOM 1655 N N . ALA A 1 208 ? 6.542 8.742 9.024 1.00 94.56 208 ALA A N 1
ATOM 1656 C CA . ALA A 1 208 ? 5.131 8.791 8.662 1.00 94.56 208 ALA A CA 1
ATOM 1657 C C . ALA A 1 208 ? 4.242 8.585 9.898 1.00 94.56 208 ALA A C 1
ATOM 1659 O O . ALA A 1 208 ? 3.588 7.550 10.002 1.00 94.56 208 ALA A O 1
ATOM 1660 N N . PRO A 1 209 ? 4.181 9.539 10.847 1.00 93.69 209 PRO A N 1
ATOM 1661 C CA . PRO A 1 209 ? 3.532 9.330 12.143 1.00 93.69 209 PRO A CA 1
ATOM 1662 C C . PRO A 1 209 ? 2.094 8.855 11.998 1.00 93.69 209 PRO A C 1
ATOM 1664 O O . PRO A 1 209 ? 1.715 7.854 12.586 1.00 93.69 209 PRO A O 1
ATOM 1667 N N . GLU A 1 210 ? 1.313 9.485 11.133 1.00 93.62 210 GLU A N 1
ATOM 1668 C CA . GLU A 1 210 ? -0.092 9.119 10.983 1.00 93.62 210 GLU A CA 1
ATOM 1669 C C . GLU A 1 210 ? -0.309 7.791 10.246 1.00 93.62 210 GLU A C 1
ATOM 1671 O O . GLU A 1 210 ? -1.350 7.178 10.466 1.00 93.62 210 GLU A O 1
ATOM 1676 N N . TYR A 1 211 ? 0.645 7.336 9.423 1.00 95.75 211 TYR A N 1
ATOM 1677 C CA . TYR A 1 211 ? 0.457 6.256 8.439 1.00 95.75 211 TYR A CA 1
ATOM 1678 C C . TYR A 1 211 ? 1.439 5.087 8.596 1.00 95.75 211 TYR A C 1
ATOM 1680 O O . TYR A 1 211 ? 1.399 4.152 7.802 1.00 95.75 211 TYR A O 1
ATOM 1688 N N . ALA A 1 212 ? 2.340 5.120 9.582 1.00 96.38 212 ALA A N 1
ATOM 1689 C CA . ALA A 1 212 ? 3.509 4.240 9.635 1.00 96.38 212 ALA A CA 1
ATOM 1690 C C . ALA A 1 212 ? 3.144 2.758 9.500 1.00 96.38 212 ALA A C 1
ATOM 1692 O O . ALA A 1 212 ? 3.725 2.054 8.676 1.00 96.38 212 ALA A O 1
ATOM 1693 N N . LEU A 1 213 ? 2.161 2.288 10.275 1.00 97.75 213 LEU A N 1
ATOM 1694 C CA . LEU A 1 213 ? 1.702 0.902 10.194 1.00 97.75 213 LEU A CA 1
ATOM 1695 C C . LEU A 1 213 ? 1.103 0.580 8.817 1.00 97.75 213 LEU A C 1
ATOM 1697 O O . LEU A 1 213 ? 1.437 -0.450 8.242 1.00 97.75 213 LEU A O 1
ATOM 1701 N N . GLU A 1 214 ? 0.240 1.448 8.289 1.00 98.31 214 GLU A N 1
ATOM 1702 C CA . GLU A 1 214 ? -0.428 1.255 6.996 1.00 98.31 214 GLU A CA 1
ATOM 1703 C C . GLU A 1 214 ? 0.594 1.181 5.853 1.00 98.31 214 GLU A C 1
ATOM 1705 O O . GLU A 1 214 ? 0.565 0.230 5.077 1.00 98.31 214 GLU A O 1
ATOM 1710 N N . LEU A 1 215 ? 1.553 2.111 5.810 1.00 98.19 215 LEU A N 1
ATOM 1711 C CA . LEU A 1 215 ? 2.609 2.153 4.797 1.00 98.19 215 LEU A CA 1
ATOM 1712 C C . LEU A 1 215 ? 3.594 0.987 4.920 1.00 98.19 215 LEU A C 1
ATOM 1714 O O . LEU A 1 215 ? 3.997 0.432 3.904 1.00 98.19 215 LEU A O 1
ATOM 1718 N N . MET A 1 216 ? 3.952 0.554 6.137 1.00 97.75 216 MET A N 1
ATOM 1719 C CA . MET A 1 216 ? 4.795 -0.637 6.310 1.00 97.75 216 MET A CA 1
ATOM 1720 C C . MET A 1 216 ? 4.091 -1.904 5.824 1.00 97.75 216 MET A C 1
ATOM 1722 O O . MET A 1 216 ? 4.709 -2.737 5.169 1.00 97.75 216 MET A O 1
ATOM 1726 N N . LEU A 1 217 ? 2.800 -2.070 6.122 1.00 98.25 217 LEU A N 1
ATOM 1727 C CA . LEU A 1 217 ? 2.041 -3.209 5.605 1.00 98.25 217 LEU A CA 1
ATOM 1728 C C . LEU A 1 217 ? 1.890 -3.134 4.081 1.00 98.25 217 LEU A C 1
ATOM 1730 O O . LEU A 1 217 ? 1.996 -4.169 3.425 1.00 98.25 217 LEU A O 1
ATOM 1734 N N . HIS A 1 218 ? 1.690 -1.932 3.532 1.00 98.38 218 HIS A N 1
ATOM 1735 C CA . HIS A 1 218 ? 1.587 -1.701 2.095 1.00 98.38 218 HIS A CA 1
ATOM 1736 C C . HIS A 1 218 ? 2.880 -2.095 1.373 1.00 98.38 218 HIS A C 1
ATOM 1738 O O . HIS A 1 218 ? 2.833 -2.985 0.528 1.00 98.38 218 HIS A O 1
ATOM 1744 N N . ILE A 1 219 ? 4.035 -1.544 1.765 1.00 97.00 219 ILE A N 1
ATOM 1745 C CA . ILE A 1 219 ? 5.308 -1.865 1.102 1.00 97.00 219 ILE A CA 1
ATOM 1746 C C . ILE A 1 219 ? 5.677 -3.348 1.251 1.00 97.00 219 ILE A C 1
ATOM 1748 O O . ILE A 1 219 ? 6.226 -3.954 0.340 1.00 97.00 219 ILE A O 1
ATOM 1752 N N . ILE A 1 220 ? 5.344 -3.991 2.381 1.00 97.12 220 ILE A N 1
ATOM 1753 C CA . ILE A 1 220 ? 5.592 -5.432 2.552 1.00 97.12 220 ILE A CA 1
ATOM 1754 C C . ILE A 1 220 ? 4.722 -6.252 1.588 1.00 97.12 220 ILE A C 1
ATOM 1756 O O . ILE A 1 220 ? 5.178 -7.292 1.102 1.00 97.12 220 ILE A O 1
ATOM 1760 N N . ALA A 1 221 ? 3.475 -5.829 1.354 1.00 97.00 221 ALA A N 1
ATOM 1761 C CA . ALA A 1 221 ? 2.568 -6.482 0.414 1.00 97.00 221 ALA A CA 1
ATOM 1762 C C . ALA A 1 221 ? 3.041 -6.321 -1.034 1.00 97.00 221 ALA A C 1
ATOM 1764 O O . ALA A 1 221 ? 3.014 -7.301 -1.783 1.00 97.00 221 ALA A O 1
ATOM 1765 N N . ASP A 1 222 ? 3.487 -5.114 -1.371 1.00 96.69 222 ASP A N 1
ATOM 1766 C CA . ASP A 1 222 ? 4.013 -4.722 -2.675 1.00 96.69 222 ASP A CA 1
ATOM 1767 C C . ASP A 1 222 ? 5.301 -5.487 -3.015 1.00 96.69 222 ASP A C 1
ATOM 1769 O O . ASP A 1 222 ? 5.373 -6.297 -3.942 1.00 96.69 222 ASP A O 1
ATOM 1773 N N . GLU A 1 223 ? 6.288 -5.406 -2.127 1.00 94.75 223 GLU A N 1
ATOM 1774 C CA . GLU A 1 223 ? 7.588 -6.022 -2.345 1.00 94.75 223 GLU A CA 1
ATOM 1775 C C . GLU A 1 223 ? 7.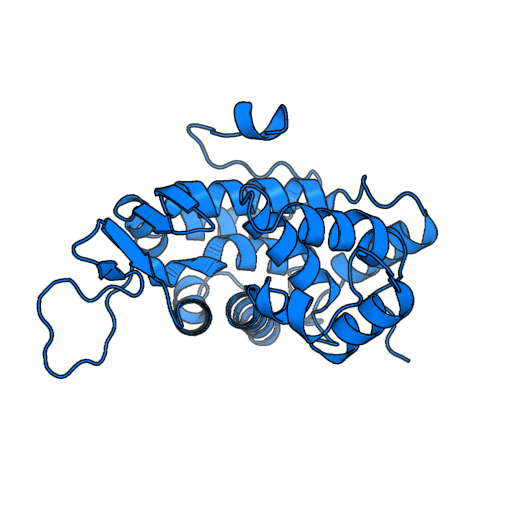596 -7.549 -2.145 1.00 94.75 223 GLU A C 1
ATOM 1777 O O . GLU A 1 223 ? 8.662 -8.156 -2.249 1.00 94.75 223 GLU A O 1
ATOM 1782 N N . TYR A 1 224 ? 6.480 -8.220 -1.821 1.00 90.44 224 TYR A N 1
ATOM 1783 C CA . TYR A 1 224 ? 6.475 -9.632 -1.388 1.00 90.44 224 TYR A CA 1
ATOM 1784 C C . TYR A 1 224 ? 7.125 -10.601 -2.395 1.00 90.44 224 TYR A C 1
ATOM 1786 O O . TYR A 1 224 ? 7.760 -11.587 -1.994 1.00 90.44 224 TYR A O 1
ATOM 1794 N N . GLY A 1 225 ? 6.981 -10.322 -3.694 1.00 85.12 225 GLY A N 1
ATOM 1795 C CA . GLY A 1 225 ? 7.543 -11.112 -4.794 1.00 85.12 225 GLY A CA 1
ATOM 1796 C C . GLY A 1 225 ? 8.996 -10.779 -5.145 1.00 85.12 225 GLY A C 1
ATOM 1797 O O . GLY A 1 225 ? 9.692 -11.622 -5.714 1.00 85.12 225 GLY A O 1
ATOM 1798 N N . ALA A 1 226 ? 9.485 -9.601 -4.757 1.00 91.12 226 ALA A N 1
ATOM 1799 C CA . ALA A 1 226 ? 10.800 -9.117 -5.146 1.00 91.12 226 ALA A CA 1
ATOM 1800 C C . ALA A 1 226 ? 11.912 -9.807 -4.335 1.00 91.12 226 ALA A C 1
ATOM 1802 O O . ALA A 1 226 ? 11.949 -9.778 -3.098 1.00 91.12 226 ALA A O 1
ATOM 1803 N N . ALA A 1 227 ? 12.855 -10.441 -5.039 1.00 91.38 227 ALA A N 1
ATOM 1804 C CA . ALA A 1 227 ? 14.005 -11.100 -4.415 1.00 91.38 227 ALA A CA 1
ATOM 1805 C C . ALA A 1 227 ? 14.998 -10.081 -3.829 1.00 91.38 227 ALA A C 1
ATOM 1807 O O . ALA A 1 227 ? 15.603 -10.318 -2.785 1.00 91.38 227 ALA A O 1
ATOM 1808 N N . VAL A 1 228 ? 15.144 -8.923 -4.480 1.00 92.75 228 VAL A N 1
ATOM 1809 C CA . VAL A 1 228 ? 16.119 -7.878 -4.123 1.00 92.75 228 VAL A CA 1
ATOM 1810 C C . VAL A 1 228 ? 15.836 -7.165 -2.799 1.00 92.75 228 VAL A C 1
ATOM 1812 O O . VAL A 1 228 ? 16.729 -6.473 -2.293 1.00 92.75 228 VAL A O 1
ATOM 1815 N N . THR A 1 229 ? 14.625 -7.315 -2.263 1.00 92.75 229 THR A N 1
ATOM 1816 C CA . THR A 1 229 ? 14.152 -6.731 -0.998 1.00 92.75 229 THR A CA 1
ATOM 1817 C C . THR A 1 229 ? 13.825 -7.794 0.046 1.00 92.75 229 THR A C 1
ATOM 1819 O O . THR A 1 229 ? 13.478 -7.443 1.170 1.00 92.75 229 THR A O 1
ATOM 1822 N N . GLN A 1 230 ? 13.972 -9.087 -0.281 1.00 93.81 230 GLN A N 1
ATOM 1823 C CA . GLN A 1 230 ? 13.517 -10.186 0.570 1.00 93.81 230 GLN A CA 1
ATOM 1824 C C . GLN A 1 230 ? 14.007 -10.055 2.014 1.00 93.81 230 GLN A C 1
ATOM 1826 O O . GLN A 1 230 ? 13.184 -10.117 2.924 1.00 93.81 230 GLN A O 1
ATOM 1831 N N . ASP A 1 231 ? 15.309 -9.852 2.225 1.00 93.38 231 ASP A N 1
ATOM 1832 C CA . ASP A 1 231 ? 15.889 -9.815 3.570 1.00 93.38 231 ASP A CA 1
ATOM 1833 C C . ASP A 1 231 ? 15.367 -8.627 4.392 1.00 93.38 231 ASP A C 1
ATOM 1835 O O . ASP A 1 231 ? 14.956 -8.799 5.541 1.00 93.38 231 ASP A O 1
ATOM 1839 N N . TYR A 1 232 ? 15.307 -7.435 3.790 1.00 92.12 232 TYR A N 1
ATOM 1840 C CA . TYR A 1 232 ? 14.790 -6.235 4.450 1.00 92.12 232 TYR A CA 1
ATOM 1841 C C . TYR A 1 232 ? 13.289 -6.327 4.726 1.00 92.12 232 TYR A C 1
ATOM 1843 O O . TYR A 1 232 ? 12.853 -6.018 5.832 1.00 92.12 232 TYR A O 1
ATOM 1851 N N . ARG A 1 233 ? 12.503 -6.841 3.777 1.00 94.00 233 ARG A N 1
ATOM 1852 C CA . ARG A 1 233 ? 11.075 -7.108 3.966 1.00 94.00 233 ARG A CA 1
ATOM 1853 C C . ARG A 1 233 ? 10.842 -8.095 5.110 1.00 94.00 233 ARG A C 1
ATOM 1855 O O . ARG A 1 233 ? 9.950 -7.900 5.933 1.00 94.00 233 ARG A O 1
ATOM 1862 N N . GLN A 1 234 ? 11.642 -9.163 5.184 1.00 94.75 234 GLN A N 1
ATOM 1863 C CA . GLN A 1 234 ? 11.538 -10.159 6.253 1.00 94.75 234 GLN A CA 1
ATOM 1864 C C . GLN A 1 234 ? 11.909 -9.566 7.615 1.00 94.75 234 GLN A C 1
ATOM 1866 O O . GLN A 1 234 ? 11.257 -9.888 8.609 1.00 94.75 234 GLN A O 1
ATOM 1871 N N . TYR A 1 235 ? 12.931 -8.711 7.655 1.00 95.31 235 TYR A N 1
ATOM 1872 C CA . TYR A 1 235 ? 13.318 -7.963 8.845 1.00 95.31 235 TYR A CA 1
ATOM 1873 C C . TYR A 1 235 ? 12.196 -7.023 9.302 1.00 95.31 235 TYR A C 1
ATOM 1875 O O . TYR A 1 235 ? 11.750 -7.116 10.447 1.00 95.31 235 TYR A O 1
ATOM 1883 N N . LEU A 1 236 ? 11.667 -6.193 8.399 1.00 94.62 236 LEU A N 1
ATOM 1884 C CA . LEU A 1 236 ? 10.585 -5.264 8.709 1.00 94.62 236 LEU A CA 1
ATOM 1885 C C . LEU A 1 236 ? 9.358 -6.015 9.243 1.00 94.62 236 LEU A C 1
ATOM 1887 O O . LEU A 1 236 ? 8.836 -5.674 10.301 1.00 94.62 236 LEU A O 1
ATOM 1891 N N . LEU A 1 237 ? 8.942 -7.092 8.573 1.00 96.44 237 LEU A N 1
ATOM 1892 C CA . LEU A 1 237 ? 7.782 -7.877 8.988 1.00 96.44 237 LEU A CA 1
ATOM 1893 C C . LEU A 1 237 ? 7.981 -8.547 10.358 1.00 96.44 237 LEU A C 1
ATOM 1895 O O . LEU A 1 237 ? 7.115 -8.437 11.223 1.00 96.44 237 LEU A O 1
ATOM 1899 N N . ASN A 1 238 ? 9.096 -9.259 10.559 1.00 95.94 238 ASN A N 1
ATOM 1900 C CA . ASN A 1 238 ? 9.265 -10.174 11.698 1.00 95.94 238 ASN A CA 1
ATOM 1901 C C . ASN A 1 238 ? 9.940 -9.549 12.925 1.00 95.94 238 ASN A C 1
ATOM 1903 O O . ASN A 1 238 ? 9.786 -10.061 14.039 1.00 95.94 238 ASN A O 1
ATOM 1907 N N . GLU A 1 239 ? 10.702 -8.475 12.734 1.00 95.19 239 GLU A N 1
ATOM 1908 C CA . GLU A 1 239 ? 11.457 -7.827 13.806 1.00 95.19 239 GLU A CA 1
ATOM 1909 C C . GLU A 1 239 ? 10.866 -6.470 14.174 1.00 95.19 239 GLU A C 1
ATOM 1911 O O . GLU A 1 239 ? 10.770 -6.176 15.360 1.00 95.19 239 GLU A O 1
ATOM 1916 N N . VAL A 1 240 ? 10.421 -5.676 13.195 1.00 95.62 240 VAL A N 1
ATOM 1917 C CA . VAL A 1 240 ? 9.865 -4.337 13.443 1.00 95.62 240 VAL A CA 1
ATOM 1918 C C . VAL A 1 240 ? 8.350 -4.414 13.670 1.00 95.62 240 VAL A C 1
ATOM 1920 O O . VAL A 1 240 ? 7.871 -4.243 14.790 1.00 95.62 240 VAL A O 1
ATOM 1923 N N . VAL A 1 241 ? 7.573 -4.763 12.645 1.00 96.62 241 VAL A N 1
ATOM 1924 C CA . VAL A 1 241 ? 6.100 -4.765 12.713 1.00 96.62 241 VAL A CA 1
ATOM 1925 C C . VAL A 1 241 ? 5.580 -5.845 13.669 1.00 96.62 241 VAL A C 1
ATOM 1927 O O . VAL A 1 241 ? 4.642 -5.618 14.424 1.00 96.62 241 VAL A O 1
ATOM 1930 N N . ALA A 1 242 ? 6.189 -7.032 13.713 1.00 96.31 242 ALA A N 1
ATOM 1931 C CA . ALA A 1 242 ? 5.705 -8.097 14.598 1.00 96.31 242 ALA A CA 1
ATOM 1932 C C . ALA A 1 242 ? 5.935 -7.842 16.100 1.00 96.31 242 ALA A C 1
ATOM 1934 O O . ALA A 1 242 ? 5.341 -8.551 16.918 1.00 96.31 242 ALA A O 1
ATOM 1935 N N . ARG A 1 243 ? 6.822 -6.907 16.472 1.00 93.69 243 ARG A N 1
ATOM 1936 C CA . ARG A 1 243 ? 7.332 -6.783 17.852 1.00 93.69 243 ARG A CA 1
ATOM 1937 C C . ARG A 1 243 ? 7.167 -5.408 18.480 1.00 93.69 243 ARG A C 1
ATOM 1939 O O . ARG A 1 243 ? 7.318 -5.307 19.695 1.00 93.69 243 ARG A O 1
ATOM 1946 N N . TYR A 1 244 ? 6.840 -4.384 17.698 1.00 92.38 244 TYR A N 1
ATOM 1947 C CA . TYR A 1 244 ? 6.683 -3.026 18.206 1.00 92.38 244 TYR A CA 1
ATOM 1948 C C . TYR A 1 244 ? 5.275 -2.506 17.971 1.00 92.38 244 TYR A C 1
ATOM 1950 O O . TYR A 1 244 ? 4.688 -2.683 16.908 1.00 92.38 244 TYR A O 1
ATOM 1958 N N . ASP A 1 245 ? 4.717 -1.845 18.979 1.00 91.31 245 ASP A N 1
ATOM 1959 C CA . ASP A 1 245 ? 3.449 -1.151 18.825 1.00 91.31 245 ASP A CA 1
ATOM 1960 C C . ASP A 1 245 ? 3.683 0.187 18.109 1.00 91.31 245 ASP A C 1
ATOM 1962 O O . ASP A 1 245 ? 4.180 1.150 18.687 1.00 91.31 245 ASP A O 1
ATOM 1966 N N . LEU A 1 246 ? 3.342 0.212 16.824 1.00 89.81 246 LEU A N 1
ATOM 1967 C CA . LEU A 1 246 ? 3.534 1.345 15.923 1.00 89.81 246 LEU A CA 1
ATOM 1968 C C . LEU A 1 246 ? 2.393 2.373 15.987 1.00 89.81 246 LEU A C 1
ATOM 1970 O O . LEU A 1 246 ? 2.423 3.352 15.248 1.00 89.81 246 LEU A O 1
ATOM 1974 N N . THR A 1 247 ? 1.372 2.152 16.824 1.00 84.81 247 THR A N 1
ATOM 1975 C CA . THR A 1 247 ? 0.148 2.973 16.840 1.00 84.81 247 THR A CA 1
ATOM 1976 C C . THR A 1 247 ? 0.107 3.970 17.997 1.00 84.81 247 THR A C 1
ATOM 1978 O O . THR A 1 247 ? -0.888 4.673 18.164 1.00 84.81 247 THR A O 1
ATOM 1981 N N . HIS A 1 248 ? 1.136 3.995 18.845 1.00 71.94 248 HIS A N 1
ATOM 1982 C CA . HIS A 1 248 ? 1.228 4.911 19.978 1.00 71.94 248 HIS A CA 1
ATOM 1983 C C . HIS A 1 248 ? 2.163 6.067 19.625 1.00 71.94 248 HIS A C 1
ATOM 1985 O O . HIS A 1 248 ? 3.363 5.879 19.439 1.00 71.94 248 HIS A O 1
ATOM 1991 N N . HIS A 1 249 ? 1.597 7.268 19.545 1.00 59.53 249 HIS A N 1
ATOM 1992 C CA . HIS A 1 249 ? 2.356 8.511 19.474 1.00 59.53 249 HIS A CA 1
ATOM 1993 C C . HIS A 1 249 ? 2.397 9.106 20.883 1.00 59.53 249 HIS A C 1
ATOM 1995 O O . HIS A 1 249 ? 1.355 9.510 21.406 1.00 59.53 249 HIS A O 1
ATOM 2001 N N . GLU A 1 250 ? 3.573 9.090 21.512 1.00 42.22 250 GLU A N 1
ATOM 2002 C CA . GLU A 1 250 ? 3.879 9.943 22.671 1.00 42.22 250 GLU A CA 1
ATOM 2003 C C . GLU A 1 250 ? 4.357 11.323 22.209 1.00 42.22 250 GLU A C 1
ATOM 2005 O O . GLU A 1 250 ? 5.160 11.379 21.247 1.00 42.22 250 GLU A O 1
#

pLDDT: mean 89.37, std 14.89, range [37.66, 98.75]

Radius of gyration: 17.85 Å; chains: 1; bounding box: 45×41×52 Å

Sequence (250 aa):
MTDLIRLSLPTKFTVFLDKISDETKTVIKGVYDSSQIQELANHTENNPWHDYENCLEHVEHVFANIQELLRLDFVKDASIQSSYKRYLSQLIDPEGTFSRLELLLIACSLHDISKGQVRPETDQIAPGDYYLITNDDGTTRGSGHEHASSLIVPELLYDSGLTNKELQHVVNLVDMHDTFSKGFYTENLSSLDSPDPESDARRCVKEAPEYALELMLHIIADEYGAAVTQDYRQYLLNEVVARYDLTHHE

Organism: NCBI:txid2053526

Secondary structure (DSSP, 8-state):
--HHHHH---SS-----TT--HHHHHHHHHHHHSHHHHGGGG-EE-SSS-SSEEHHHHHHHHHHHHHHHTT-TT---HHHHHHHHHHHT-BSSTT---BHHHHHHHHHTTTTGGGGSBPS--SS--TT-BSSEEPTTS-EE-TTHHHHHHHHHHHHTTTS---HHHHHHHHHHHHTTTTTSHHHHHHHSPPTTS--HHHHHHHHHHHSTTTHHHHHHHHHHHGGG-GGGHHHHHHIIIIIITTS-TT---